Protein AF-A0A7U7SWN3-F1 (afdb_monomer_lite)

pLDDT: mean 90.95, std 7.28, range [51.03, 98.25]

Foldseek 3Di:
DVQWDWDQDPVVRDIDIDGDPPDDPLVVVLVVLCLDLLLLLLVVQLQDKAQALVRSCVVSVHDSVVSVVSQVVVQVVCVVLQWHFDGPRITHIDGAPLSSLLVVLVSCCSNPVPPDDPQPLADLVLLLVLQCLQQQLLDHSPAPFCNSSLSSSLSSLLSCVVVVNAGDPPDDDPDDFDDQDDPSNVRSLVSSLVSSCVSRVPDDPVRSSSSSSSSSRVSVVVDDDVSNPDHHPCCVRPPVND

Secondary structure (DSSP, 8-state):
-TTEEEEEEGGGTEEEEEE-TTS-HHHHHHHHHHTSHHHHHHHHHHH--BSSHHHHHHHTT--HHHHHHHHHHHHHHHGGGTEEEE-SSSBEEEE-HHHHHHHHHHHHHHHHTTT----TTS-HHHHHHHHHTS-TTT--TT--TTHHHHHHHHHHHHHHHHTT-PPPTTPPPSSPPP---SHHHHHHHHHHHHHHHHH-TT--HHHHHHHHHHHHHHHHHT---TT--S--THHHH-GGG-

Radius of gyration: 21.11 Å; chains: 1; bounding box: 43×48×66 Å

InterPro domains:
  IPR007737 Mga helix-turn-helix domain [PF05043] (21-108)
  IPR036388 Winged helix-like DNA-binding domain superfamily [G3DSA:1.10.10.10] (35-95)
  IPR050661 BglG family transcriptional antiterminators [PTHR30185] (7-225)

Structure (mmCIF, N/CA/C/O backbone):
data_AF-A0A7U7SWN3-F1
#
_entry.id   AF-A0A7U7SWN3-F1
#
loop_
_atom_site.group_PDB
_atom_site.id
_atom_site.type_symbol
_atom_site.label_atom_id
_atom_site.label_alt_id
_atom_site.label_comp_id
_atom_site.label_asym_id
_atom_site.label_entity_id
_atom_site.label_seq_id
_atom_site.pdbx_PDB_ins_code
_atom_site.Cartn_x
_atom_site.Cartn_y
_atom_site.Cartn_z
_atom_site.occupancy
_atom_site.B_iso_or_equiv
_atom_site.auth_seq_id
_atom_site.auth_comp_id
_atom_site.auth_asym_id
_atom_site.auth_atom_id
_atom_site.pdbx_PDB_model_num
ATOM 1 N N . TYR A 1 1 ? 0.700 15.052 -28.794 1.00 51.03 1 TYR A N 1
ATOM 2 C CA . TYR A 1 1 ? -0.113 15.588 -27.683 1.00 51.03 1 TYR A CA 1
ATOM 3 C C . TYR A 1 1 ? -0.182 17.103 -27.809 1.00 51.03 1 TYR A C 1
ATOM 5 O O . TYR A 1 1 ? 0.840 17.697 -28.102 1.00 51.03 1 TYR A O 1
ATOM 13 N N . LYS A 1 2 ? -1.349 17.744 -27.632 1.00 63.50 2 LYS A N 1
ATOM 14 C CA . LYS A 1 2 ? -1.457 19.222 -27.697 1.00 63.50 2 LYS A CA 1
ATOM 15 C C . LYS A 1 2 ? -0.788 19.939 -26.508 1.00 63.50 2 LYS A C 1
ATOM 17 O O . LYS A 1 2 ? -0.523 21.127 -26.601 1.00 63.50 2 LYS A O 1
ATOM 22 N N . ALA A 1 3 ? -0.527 19.211 -25.420 1.00 72.25 3 ALA A N 1
ATOM 23 C CA . ALA A 1 3 ? -0.049 19.747 -24.145 1.00 72.25 3 ALA A CA 1
ATOM 24 C C . ALA A 1 3 ? 1.486 19.799 -23.992 1.00 72.25 3 ALA A C 1
ATOM 26 O O . ALA A 1 3 ? 1.990 20.460 -23.089 1.00 72.25 3 ALA A O 1
ATOM 27 N N . PHE A 1 4 ? 2.248 19.116 -24.855 1.00 81.69 4 PHE A N 1
ATOM 28 C CA . PHE A 1 4 ? 3.709 19.199 -24.844 1.00 81.69 4 PHE A CA 1
ATOM 29 C C . PHE A 1 4 ? 4.312 18.965 -26.233 1.00 81.69 4 PHE A C 1
ATOM 31 O O . PHE A 1 4 ? 3.735 18.264 -27.067 1.00 81.69 4 PHE A O 1
ATOM 38 N N . SER A 1 5 ? 5.499 19.525 -26.468 1.00 84.94 5 SER A N 1
ATOM 39 C CA . SER A 1 5 ? 6.280 19.329 -27.694 1.00 84.94 5 SER A CA 1
ATOM 40 C C . SER A 1 5 ? 7.776 19.316 -27.399 1.00 84.94 5 SER A C 1
ATOM 42 O O . SER A 1 5 ? 8.245 20.128 -26.603 1.00 84.94 5 SER A O 1
ATOM 44 N N . ILE A 1 6 ? 8.526 18.459 -28.088 1.00 86.25 6 ILE A N 1
ATOM 45 C CA . ILE A 1 6 ? 9.992 18.463 -28.065 1.00 86.25 6 ILE A CA 1
ATOM 46 C C . ILE A 1 6 ? 10.473 19.143 -29.345 1.00 86.25 6 ILE A C 1
ATOM 48 O O . ILE A 1 6 ? 10.118 18.725 -30.445 1.00 86.25 6 ILE A O 1
ATOM 52 N N . VAL A 1 7 ? 11.265 20.201 -29.200 1.00 88.69 7 VAL A N 1
ATOM 53 C CA . VAL A 1 7 ? 11.855 20.951 -30.313 1.00 88.69 7 VAL A CA 1
ATOM 54 C C . VAL A 1 7 ? 13.356 20.697 -30.319 1.00 88.69 7 VAL A C 1
ATOM 56 O O . VAL A 1 7 ? 14.029 20.964 -29.326 1.00 88.69 7 VAL A O 1
ATOM 59 N N . HIS A 1 8 ? 13.878 20.182 -31.430 1.00 88.06 8 HIS A N 1
ATOM 60 C CA . HIS A 1 8 ? 15.314 20.019 -31.644 1.00 88.06 8 HIS A CA 1
ATOM 61 C C . HIS A 1 8 ? 15.884 21.255 -32.350 1.00 88.06 8 HIS A C 1
ATOM 63 O O . HIS A 1 8 ? 15.373 21.672 -33.391 1.00 88.06 8 HIS A O 1
ATOM 69 N N . SER A 1 9 ? 16.948 21.830 -31.795 1.00 85.38 9 SER A N 1
ATOM 70 C CA . SER A 1 9 ? 17.708 22.927 -32.388 1.00 85.38 9 SER A CA 1
ATOM 71 C C . SER A 1 9 ? 18.998 22.376 -32.989 1.00 85.38 9 SER A C 1
ATOM 73 O O . SER A 1 9 ? 20.006 22.227 -32.298 1.00 85.38 9 SER A O 1
ATOM 75 N N . ALA A 1 10 ? 18.965 22.082 -34.291 1.00 77.19 10 ALA A N 1
ATOM 76 C CA . ALA A 1 10 ? 20.113 21.551 -35.029 1.00 77.19 10 ALA A CA 1
ATOM 77 C C . ALA A 1 10 ? 21.405 22.399 -34.923 1.00 77.19 10 ALA A C 1
ATOM 79 O O . ALA A 1 10 ? 22.470 21.797 -34.811 1.00 77.19 10 ALA A O 1
ATOM 80 N N . PRO A 1 11 ? 21.360 23.750 -34.893 1.00 80.44 11 PRO A N 1
ATOM 81 C CA . PRO A 1 11 ? 22.571 24.570 -34.772 1.00 80.44 11 PRO A CA 1
ATOM 82 C C . PRO A 1 11 ? 23.316 24.391 -33.445 1.00 80.44 11 PRO A C 1
ATOM 84 O O . PRO A 1 11 ? 24.538 24.476 -33.411 1.00 80.44 11 PRO A O 1
ATOM 87 N N . ASN A 1 12 ? 22.582 24.130 -32.359 1.00 83.62 12 ASN A N 1
ATOM 88 C CA . ASN A 1 12 ? 23.136 24.066 -31.004 1.00 83.62 12 ASN A CA 1
ATOM 89 C C . ASN A 1 12 ? 23.141 22.637 -30.440 1.00 83.62 12 ASN A C 1
ATOM 91 O O . ASN A 1 12 ? 23.454 22.458 -29.265 1.00 83.62 12 ASN A O 1
ATOM 95 N N . LEU A 1 13 ? 22.739 21.644 -31.247 1.00 86.38 13 LEU A N 1
ATOM 96 C CA . LEU A 1 13 ? 22.538 20.247 -30.842 1.00 86.38 13 LEU A CA 1
ATOM 97 C C . LEU A 1 13 ? 21.724 20.122 -29.539 1.00 86.38 13 LEU A C 1
ATOM 99 O O . LEU A 1 13 ? 21.994 19.264 -28.699 1.00 86.38 13 LEU A O 1
ATOM 103 N N . SER A 1 14 ? 20.740 21.007 -29.350 1.00 90.00 14 SER A N 1
ATOM 104 C CA . SER A 1 14 ? 19.963 21.093 -28.114 1.00 90.00 14 SER A CA 1
ATOM 105 C C . SER A 1 14 ? 18.518 20.648 -28.314 1.00 90.00 14 SER A C 1
ATOM 107 O O . SER A 1 14 ? 17.940 20.782 -29.393 1.00 90.00 14 SER A O 1
ATOM 109 N N . TYR A 1 15 ? 17.920 20.127 -27.244 1.00 89.38 15 TYR A N 1
ATOM 110 C CA . TYR A 1 15 ? 16.507 19.768 -27.190 1.00 89.38 15 TYR A CA 1
ATOM 111 C C . TYR A 1 15 ? 15.791 20.678 -26.195 1.00 89.38 15 TYR A C 1
ATOM 113 O O . TYR A 1 15 ? 16.301 20.964 -25.114 1.00 89.38 15 TYR A O 1
ATOM 121 N N . THR A 1 16 ? 14.600 21.144 -26.554 1.00 88.50 16 THR A N 1
ATOM 122 C CA . THR A 1 16 ? 13.732 21.943 -25.683 1.00 88.50 16 THR A CA 1
ATOM 123 C C . THR A 1 16 ? 12.385 21.254 -25.545 1.00 88.50 16 THR A C 1
ATOM 125 O O . THR A 1 16 ? 11.677 21.073 -26.535 1.00 88.50 16 THR A O 1
ATOM 128 N N . LEU A 1 17 ? 12.014 20.899 -24.317 1.00 86.94 17 LEU A N 1
ATOM 129 C CA . LEU A 1 17 ? 10.667 20.446 -23.987 1.00 86.94 17 LEU A CA 1
ATOM 130 C C . LEU A 1 17 ? 9.805 21.670 -23.660 1.00 86.94 17 LEU A C 1
ATOM 132 O O . LEU A 1 17 ? 10.076 22.385 -22.700 1.00 86.94 17 LEU A O 1
ATOM 136 N N . LYS A 1 18 ? 8.768 21.912 -24.461 1.00 87.25 18 LYS A N 1
ATOM 137 C CA . LYS A 1 18 ? 7.735 22.913 -24.177 1.00 87.25 18 LYS A CA 1
ATOM 138 C C . LYS A 1 18 ? 6.521 22.203 -23.597 1.00 87.25 18 LYS A C 1
ATOM 140 O O . LYS A 1 18 ? 6.033 21.258 -24.214 1.00 87.25 18 LYS A O 1
ATOM 145 N N . ILE A 1 19 ? 6.045 22.670 -22.451 1.00 86.56 19 ILE A N 1
ATOM 146 C CA . ILE A 1 19 ? 4.856 22.167 -21.757 1.00 86.56 19 ILE A CA 1
ATOM 147 C C . ILE A 1 19 ? 3.882 23.337 -21.661 1.00 86.56 19 ILE A C 1
ATOM 149 O O . ILE A 1 19 ? 4.308 24.454 -21.379 1.00 86.56 19 ILE A O 1
ATOM 153 N N . SER A 1 20 ? 2.608 23.107 -21.965 1.00 86.31 20 SER A N 1
ATOM 154 C CA . SER A 1 20 ? 1.586 24.145 -21.847 1.00 86.31 20 SER A CA 1
ATOM 155 C C . SER A 1 20 ? 1.324 24.503 -20.383 1.00 86.31 20 SER A C 1
ATOM 157 O O . SER A 1 20 ? 1.379 23.636 -19.517 1.00 86.31 20 SER A O 1
ATOM 159 N N . ASP A 1 21 ? 0.959 25.756 -20.105 1.00 85.00 21 ASP A N 1
ATOM 160 C CA . ASP A 1 21 ? 0.730 26.240 -18.730 1.00 85.00 21 ASP A CA 1
ATOM 161 C C . ASP A 1 21 ? -0.391 25.485 -17.991 1.00 85.00 21 ASP A C 1
ATOM 163 O O . ASP A 1 21 ? -0.420 25.423 -16.766 1.00 85.00 21 ASP A O 1
ATOM 167 N N . ASN A 1 22 ? -1.313 24.871 -18.736 1.00 84.94 22 ASN A N 1
ATOM 168 C CA . ASN A 1 22 ? -2.386 24.031 -18.203 1.00 84.94 22 ASN A CA 1
ATOM 169 C C . ASN A 1 22 ? -1.996 22.548 -18.038 1.00 84.94 22 ASN A C 1
ATOM 171 O O . ASN A 1 22 ? -2.863 21.720 -17.761 1.00 84.94 22 ASN A O 1
ATOM 175 N N . CYS A 1 23 ? -0.725 22.192 -18.235 1.00 82.50 23 CYS A N 1
ATOM 176 C CA . CYS A 1 23 ? -0.215 20.834 -18.106 1.00 82.50 23 CYS A CA 1
ATOM 177 C C . CYS A 1 23 ? 0.878 20.776 -17.036 1.00 82.50 23 CYS A C 1
ATOM 179 O O . CYS A 1 23 ? 1.945 21.368 -17.171 1.00 82.50 23 CYS A O 1
ATOM 181 N N . SER A 1 24 ? 0.637 20.001 -15.978 1.00 85.81 24 SER A N 1
ATOM 182 C CA . SER A 1 24 ? 1.649 19.774 -14.946 1.00 85.81 24 SER A CA 1
ATOM 183 C C . SER A 1 24 ? 2.732 18.817 -15.446 1.00 85.81 24 SER A C 1
ATOM 185 O O . SER A 1 24 ? 2.424 17.734 -15.948 1.00 85.81 24 SER A O 1
ATOM 187 N N . ILE A 1 25 ? 4.006 19.169 -15.234 1.00 86.25 25 ILE A N 1
ATOM 188 C CA . ILE A 1 25 ? 5.155 18.269 -15.452 1.00 86.25 25 ILE A CA 1
ATOM 189 C C . ILE A 1 25 ? 4.999 16.950 -14.682 1.00 86.25 25 ILE A C 1
ATOM 191 O O . ILE A 1 25 ? 5.451 15.905 -15.150 1.00 86.25 25 ILE A O 1
ATOM 195 N N . GLN A 1 26 ? 4.295 16.971 -13.544 1.00 86.88 26 GLN A N 1
ATOM 196 C CA . GLN A 1 26 ? 4.048 15.780 -12.738 1.00 86.88 26 GLN A CA 1
ATOM 197 C C . GLN A 1 26 ? 3.299 14.700 -13.529 1.00 86.88 26 GLN A C 1
ATOM 199 O O . GLN A 1 26 ? 3.568 13.523 -13.336 1.00 86.88 26 GLN A O 1
ATOM 204 N N . LEU A 1 27 ? 2.426 15.069 -14.474 1.00 86.12 27 LEU A N 1
ATOM 205 C CA . LEU A 1 27 ? 1.724 14.094 -15.318 1.00 86.12 27 LEU A CA 1
ATOM 206 C C . LEU A 1 27 ? 2.693 13.308 -16.211 1.00 86.12 27 LEU A C 1
ATOM 208 O O . LEU A 1 27 ? 2.509 12.110 -16.416 1.00 86.12 27 LEU A O 1
ATOM 212 N N . ILE A 1 28 ? 3.746 13.966 -16.706 1.00 86.50 28 ILE A N 1
ATOM 213 C CA . ILE A 1 28 ? 4.787 13.332 -17.524 1.00 86.50 28 ILE A CA 1
ATOM 214 C C . ILE A 1 28 ? 5.644 12.410 -16.652 1.00 86.50 28 ILE A C 1
ATOM 216 O O . ILE A 1 28 ? 5.911 11.277 -17.046 1.00 86.50 28 ILE A O 1
ATOM 220 N N . ILE A 1 29 ? 6.030 12.864 -15.456 1.00 89.69 29 ILE A N 1
ATOM 221 C CA . ILE A 1 29 ? 6.801 12.060 -14.495 1.00 89.69 29 ILE A CA 1
ATOM 222 C C . ILE A 1 29 ? 6.009 10.816 -14.075 1.00 89.69 29 ILE A C 1
ATOM 224 O O . ILE A 1 29 ? 6.534 9.709 -14.127 1.00 89.69 29 ILE A O 1
ATOM 228 N N . ASN A 1 30 ? 4.731 10.975 -13.731 1.00 91.62 30 ASN A N 1
ATOM 229 C CA . ASN A 1 30 ? 3.842 9.878 -13.354 1.00 91.62 30 ASN A CA 1
ATOM 230 C C . ASN A 1 30 ? 3.693 8.861 -14.490 1.00 91.62 30 ASN A C 1
ATOM 232 O O . ASN A 1 30 ? 3.781 7.657 -14.260 1.00 91.62 30 ASN A O 1
ATOM 236 N N . ALA A 1 31 ? 3.511 9.334 -15.727 1.00 89.56 31 ALA A N 1
ATOM 237 C CA . ALA A 1 31 ? 3.475 8.462 -16.895 1.00 89.56 31 ALA A CA 1
ATOM 238 C C . ALA A 1 31 ? 4.794 7.696 -17.066 1.00 89.56 31 ALA A C 1
ATOM 240 O O . ALA A 1 31 ? 4.763 6.481 -17.209 1.00 89.56 31 ALA A O 1
ATOM 241 N N . TYR A 1 32 ? 5.939 8.375 -16.965 1.00 91.69 32 TYR A N 1
ATOM 242 C CA . TYR A 1 32 ? 7.252 7.734 -17.047 1.00 91.69 32 TYR A CA 1
ATOM 243 C C . TYR A 1 32 ? 7.453 6.657 -15.971 1.00 91.69 32 TYR A C 1
ATOM 245 O O . TYR A 1 32 ? 7.945 5.573 -16.273 1.00 91.69 32 TYR A O 1
ATOM 253 N N . ILE A 1 33 ? 7.036 6.924 -14.729 1.00 94.25 33 ILE A N 1
ATOM 254 C CA . ILE A 1 33 ? 7.112 5.947 -13.633 1.00 94.25 33 ILE A CA 1
ATOM 255 C C . ILE A 1 33 ? 6.299 4.699 -13.975 1.00 94.25 33 ILE A C 1
ATOM 257 O O . ILE A 1 33 ? 6.810 3.591 -13.825 1.00 94.25 33 ILE A O 1
ATOM 261 N N . ARG A 1 34 ? 5.069 4.861 -14.472 1.00 94.62 34 ARG A N 1
ATOM 262 C CA . ARG A 1 34 ? 4.180 3.734 -14.797 1.00 94.62 34 ARG A CA 1
ATOM 263 C C . ARG A 1 34 ? 4.652 2.890 -15.978 1.00 94.62 34 ARG A C 1
ATOM 265 O O . ARG A 1 34 ? 4.384 1.696 -16.013 1.00 94.62 34 ARG A O 1
ATOM 272 N N . GLU A 1 35 ? 5.374 3.494 -16.915 1.00 93.38 35 GLU A N 1
ATOM 273 C CA . GLU A 1 35 ? 6.011 2.774 -18.024 1.00 93.38 35 GLU A CA 1
ATOM 274 C C . GLU A 1 35 ? 7.313 2.067 -17.602 1.00 93.38 35 GLU A C 1
ATOM 276 O O . GLU A 1 35 ? 7.891 1.312 -18.382 1.00 93.38 35 GLU A O 1
ATOM 281 N N . SER A 1 36 ? 7.816 2.302 -16.383 1.00 95.12 36 SER A N 1
ATOM 282 C CA . SER A 1 36 ? 9.055 1.669 -15.932 1.00 95.12 36 SER A CA 1
ATOM 283 C C . SER A 1 36 ? 8.844 0.183 -15.595 1.00 95.12 36 SER A C 1
ATOM 285 O O . SER A 1 36 ? 7.893 -0.154 -14.881 1.00 95.12 36 SER A O 1
ATOM 287 N N . PRO A 1 37 ? 9.767 -0.715 -15.998 1.00 95.50 37 PRO A N 1
ATOM 288 C CA . PRO A 1 37 ? 9.687 -2.133 -15.648 1.00 95.50 37 PRO A CA 1
ATOM 289 C C . PRO A 1 37 ? 9.597 -2.389 -14.141 1.00 95.50 37 PRO A C 1
ATOM 291 O O . PRO A 1 37 ? 8.837 -3.246 -13.705 1.00 95.50 37 PRO A O 1
ATOM 294 N N . LYS A 1 38 ? 10.333 -1.619 -13.327 1.00 97.00 38 LYS A N 1
ATOM 295 C CA . LYS A 1 38 ? 10.293 -1.732 -11.861 1.00 97.00 38 LYS A CA 1
ATOM 296 C C . LYS A 1 38 ? 8.894 -1.495 -11.306 1.00 97.00 38 LYS A C 1
ATOM 298 O O . LYS A 1 38 ? 8.428 -2.272 -10.476 1.00 97.00 38 LYS A O 1
ATOM 303 N N . PHE A 1 39 ? 8.224 -0.439 -11.767 1.00 97.31 39 PHE A N 1
ATOM 304 C CA . PHE A 1 39 ? 6.863 -0.146 -11.337 1.00 97.31 39 PHE A CA 1
ATOM 305 C C . PHE A 1 39 ? 5.895 -1.236 -11.792 1.00 97.31 39 PHE A C 1
ATOM 307 O O . PHE A 1 39 ? 5.137 -1.735 -10.969 1.00 97.31 39 PHE A O 1
ATOM 314 N N . GLN A 1 40 ? 5.963 -1.646 -13.062 1.00 97.38 40 GLN A N 1
ATOM 315 C CA . GLN A 1 40 ? 5.094 -2.693 -13.606 1.00 97.38 40 GLN A CA 1
ATOM 316 C C . GLN A 1 40 ? 5.256 -4.015 -12.851 1.00 97.38 40 GLN A C 1
ATOM 318 O O . GLN A 1 40 ? 4.262 -4.658 -12.531 1.00 97.38 40 GLN A O 1
ATOM 323 N N . ILE A 1 41 ? 6.487 -4.391 -12.486 1.00 98.25 41 ILE A N 1
ATOM 324 C CA . ILE A 1 41 ? 6.762 -5.554 -11.631 1.00 98.25 41 ILE A CA 1
ATOM 325 C C . ILE A 1 41 ? 6.071 -5.408 -10.273 1.00 98.25 41 ILE A C 1
ATOM 327 O O . ILE A 1 41 ? 5.363 -6.320 -9.856 1.00 98.25 41 ILE A O 1
ATOM 331 N N . LEU A 1 42 ? 6.263 -4.283 -9.579 1.00 98.19 42 LEU A N 1
ATOM 332 C CA . LEU A 1 42 ? 5.673 -4.064 -8.256 1.00 98.19 42 LEU A CA 1
ATOM 333 C C . LEU A 1 42 ? 4.142 -4.061 -8.315 1.00 98.19 42 LEU A C 1
ATOM 335 O O . LEU A 1 42 ? 3.489 -4.761 -7.550 1.00 98.19 42 LEU A O 1
ATOM 339 N N . GLU A 1 43 ? 3.558 -3.317 -9.247 1.00 97.25 43 GLU A N 1
ATOM 340 C CA . GLU A 1 43 ? 2.110 -3.275 -9.443 1.00 97.25 43 GLU A CA 1
ATOM 341 C C . GLU A 1 43 ? 1.527 -4.664 -9.723 1.00 97.25 43 GLU A C 1
ATOM 343 O O . GLU A 1 43 ? 0.538 -5.063 -9.109 1.00 97.25 43 GLU A O 1
ATOM 348 N N . THR A 1 44 ? 2.180 -5.427 -10.595 1.00 97.38 44 THR A N 1
ATOM 349 C CA . THR A 1 44 ? 1.761 -6.785 -10.949 1.00 97.38 44 THR A CA 1
ATOM 350 C C . THR A 1 44 ? 1.841 -7.724 -9.738 1.00 97.38 44 THR A C 1
ATOM 352 O O . THR A 1 44 ? 0.903 -8.475 -9.461 1.00 97.38 44 THR A O 1
ATOM 355 N N . LEU A 1 45 ? 2.923 -7.637 -8.957 1.00 97.88 45 LEU A N 1
ATOM 356 C CA . LEU A 1 45 ? 3.138 -8.459 -7.760 1.00 97.88 45 LEU A CA 1
ATOM 357 C C . LEU A 1 45 ? 2.257 -8.077 -6.565 1.00 97.88 45 LEU A C 1
ATOM 359 O O . LEU A 1 45 ? 2.101 -8.882 -5.647 1.00 97.88 45 LEU A O 1
ATOM 363 N N . LEU A 1 46 ? 1.663 -6.880 -6.554 1.00 97.25 46 LEU A N 1
ATOM 364 C CA . LEU A 1 46 ? 0.656 -6.518 -5.554 1.00 97.25 46 LEU A CA 1
ATOM 365 C C . LEU A 1 46 ? -0.593 -7.395 -5.678 1.00 97.25 46 LEU A C 1
ATOM 367 O O . LEU A 1 46 ? -1.202 -7.725 -4.658 1.00 97.25 46 LEU A O 1
ATOM 371 N N . LEU A 1 47 ? -0.982 -7.723 -6.914 1.00 94.69 47 LEU A N 1
ATOM 372 C CA . LEU A 1 47 ? -2.252 -8.369 -7.246 1.00 94.69 47 LEU A CA 1
ATOM 373 C C . LEU A 1 47 ? -2.142 -9.890 -7.370 1.00 94.69 47 LEU A C 1
ATOM 375 O O . LEU A 1 47 ? -3.133 -10.584 -7.140 1.00 94.69 47 LEU A O 1
ATOM 379 N N . ALA A 1 48 ? -0.967 -10.414 -7.718 1.00 94.56 48 ALA A N 1
ATOM 380 C CA . ALA A 1 48 ? -0.776 -11.840 -7.945 1.00 94.56 48 ALA A CA 1
ATOM 381 C C . ALA A 1 48 ? 0.650 -12.310 -7.634 1.00 94.56 48 ALA A C 1
ATOM 383 O O . ALA A 1 48 ? 1.620 -11.563 -7.759 1.00 94.56 48 ALA A O 1
ATOM 384 N N . SER A 1 49 ? 0.771 -13.592 -7.287 1.00 96.38 49 SER A N 1
ATOM 385 C CA . SER A 1 49 ? 2.030 -14.327 -7.354 1.00 96.38 49 SER A CA 1
ATOM 386 C C . SER A 1 49 ? 2.148 -15.058 -8.692 1.00 96.38 49 SER A C 1
ATOM 388 O O . SER A 1 49 ? 1.155 -15.343 -9.365 1.00 96.38 49 SER A O 1
ATOM 390 N N . PHE A 1 50 ? 3.378 -15.378 -9.086 1.00 98.00 50 PHE A N 1
ATOM 391 C CA . PHE A 1 50 ? 3.671 -16.015 -10.369 1.00 98.00 50 PHE A CA 1
ATOM 392 C C . PHE A 1 50 ? 4.449 -17.310 -10.163 1.00 98.00 50 PHE A C 1
ATOM 394 O O . PHE A 1 50 ? 5.368 -17.332 -9.353 1.00 98.00 50 PHE A O 1
ATOM 401 N N . PRO A 1 51 ? 4.195 -18.381 -10.931 1.00 97.38 51 PRO A N 1
ATOM 402 C CA . PRO A 1 51 ? 4.895 -19.651 -10.731 1.00 97.38 51 PRO A CA 1
ATOM 403 C C . PRO A 1 51 ? 6.421 -19.560 -10.872 1.00 97.38 51 PRO A C 1
ATOM 405 O O . PRO A 1 51 ? 7.148 -20.338 -10.267 1.00 97.38 51 PRO A O 1
ATOM 408 N N . ASN A 1 52 ? 6.924 -18.647 -11.708 1.00 96.81 52 ASN A N 1
ATOM 409 C CA . ASN A 1 52 ? 8.354 -18.421 -11.910 1.00 96.81 52 ASN A CA 1
ATOM 410 C C . ASN A 1 52 ? 8.616 -17.079 -12.620 1.00 96.81 52 ASN A C 1
ATOM 412 O O . ASN A 1 52 ? 7.706 -16.444 -13.157 1.00 96.81 52 ASN A O 1
ATOM 416 N N . LEU A 1 53 ? 9.892 -16.681 -12.667 1.00 96.56 53 LEU A N 1
ATOM 417 C CA . LEU A 1 53 ? 10.339 -15.426 -13.284 1.00 96.56 53 LEU A CA 1
ATOM 418 C C . LEU A 1 53 ? 10.027 -15.320 -14.780 1.00 96.56 53 LEU A C 1
ATOM 420 O O . LEU A 1 53 ? 9.877 -14.209 -15.274 1.00 96.56 53 LEU A O 1
ATOM 424 N N . GLN A 1 54 ? 9.943 -16.437 -15.509 1.00 96.81 54 GLN A N 1
ATOM 425 C CA . GLN A 1 54 ? 9.643 -16.393 -16.941 1.00 96.81 54 GLN A CA 1
ATOM 426 C C . GLN A 1 54 ? 8.193 -15.970 -17.190 1.00 96.81 54 GLN A C 1
ATOM 428 O O . GLN A 1 54 ? 7.941 -15.199 -18.111 1.00 96.81 54 GLN A O 1
ATOM 433 N N . VAL A 1 55 ? 7.253 -16.441 -16.364 1.00 97.62 55 VAL A N 1
ATOM 434 C CA . VAL A 1 55 ? 5.844 -16.032 -16.470 1.00 97.62 55 VAL A CA 1
ATOM 435 C C . VAL A 1 55 ? 5.706 -14.545 -16.152 1.00 97.62 55 VAL A C 1
ATOM 437 O O . VAL A 1 55 ? 5.112 -13.820 -16.942 1.00 97.62 55 VAL A O 1
ATOM 440 N N . LEU A 1 56 ? 6.331 -14.073 -15.067 1.00 97.75 56 LEU A N 1
ATOM 441 C CA . LEU A 1 56 ? 6.311 -12.649 -14.728 1.00 97.75 56 LEU A CA 1
ATOM 442 C C . LEU A 1 56 ? 6.968 -11.789 -15.822 1.00 97.75 56 LEU A C 1
ATOM 444 O O . LEU A 1 56 ? 6.432 -10.745 -16.166 1.00 97.75 56 LEU A O 1
ATOM 448 N N . ALA A 1 57 ? 8.090 -12.228 -16.408 1.00 97.19 57 ALA A N 1
ATOM 449 C CA . ALA A 1 57 ? 8.759 -11.507 -17.496 1.00 97.19 57 ALA A CA 1
ATOM 450 C C . ALA A 1 57 ? 7.850 -11.307 -18.713 1.00 97.19 57 ALA A C 1
ATOM 452 O O . ALA A 1 57 ? 7.847 -10.232 -19.308 1.00 97.19 57 ALA A O 1
ATOM 453 N N . ASN A 1 58 ? 7.069 -12.333 -19.058 1.00 96.62 58 ASN A N 1
ATOM 454 C CA . ASN A 1 58 ? 6.110 -12.253 -20.151 1.00 96.62 58 ASN A CA 1
ATOM 455 C C . ASN A 1 58 ? 4.967 -11.278 -19.827 1.00 96.62 58 ASN A C 1
ATOM 457 O O . ASN A 1 58 ? 4.591 -10.505 -20.707 1.00 96.62 58 ASN A O 1
ATOM 461 N N . GLU A 1 59 ? 4.465 -11.302 -18.586 1.00 96.75 59 GLU A N 1
ATOM 462 C CA . GLU A 1 59 ? 3.385 -10.425 -18.106 1.00 96.75 59 GLU A CA 1
ATOM 463 C C . GLU A 1 59 ? 3.778 -8.945 -18.182 1.00 96.75 59 GLU A C 1
ATOM 465 O O . GLU A 1 59 ? 3.032 -8.134 -18.716 1.00 96.75 59 GLU A O 1
ATOM 470 N N . VAL A 1 60 ? 4.988 -8.598 -17.732 1.00 95.69 60 VAL A N 1
ATOM 471 C CA . VAL A 1 60 ? 5.495 -7.210 -17.772 1.00 95.69 60 VAL A CA 1
ATOM 472 C C . VAL A 1 60 ? 6.270 -6.884 -19.057 1.00 95.69 60 VAL A C 1
ATOM 474 O O . VAL A 1 60 ? 6.948 -5.865 -19.138 1.00 95.69 60 VAL A O 1
ATOM 477 N N . HIS A 1 61 ? 6.202 -7.756 -20.068 1.00 95.12 61 HIS A N 1
ATOM 478 C CA . HIS A 1 61 ? 6.812 -7.576 -21.393 1.00 95.12 61 HIS A CA 1
ATOM 479 C C . HIS A 1 61 ? 8.322 -7.260 -21.399 1.00 95.12 61 HIS A C 1
ATOM 481 O O . HIS A 1 61 ? 8.809 -6.477 -22.219 1.00 95.12 61 HIS A O 1
ATOM 487 N N . VAL A 1 62 ? 9.098 -7.916 -20.533 1.00 94.69 62 VAL A N 1
ATOM 488 C CA . VAL A 1 62 ? 10.565 -7.790 -20.486 1.00 94.69 62 VAL A CA 1
ATOM 489 C C . VAL A 1 62 ? 11.274 -9.109 -20.783 1.00 94.69 62 VAL A C 1
ATOM 491 O O . VAL A 1 62 ? 10.716 -10.199 -20.687 1.00 94.69 62 VAL A O 1
ATOM 494 N N . SER A 1 63 ? 12.560 -9.026 -21.125 1.00 96.62 63 SER A N 1
ATOM 495 C CA . SER A 1 63 ? 13.396 -10.221 -21.271 1.00 96.62 63 SER A CA 1
ATOM 496 C C . SER A 1 63 ? 13.677 -10.891 -19.920 1.00 96.62 63 SER A C 1
ATOM 498 O O . SER A 1 63 ? 13.722 -10.240 -18.876 1.00 96.62 63 SER A O 1
ATOM 500 N N . TYR A 1 64 ? 13.961 -12.195 -19.939 1.00 95.94 64 TYR A N 1
ATOM 501 C CA . TYR A 1 64 ? 14.307 -12.948 -18.729 1.00 95.94 64 TYR A CA 1
ATOM 502 C C . TYR A 1 64 ? 15.570 -12.419 -18.016 1.00 95.94 64 TYR A C 1
ATOM 504 O O . TYR A 1 64 ? 15.654 -12.408 -16.788 1.00 95.94 64 TYR A O 1
ATOM 512 N N . SER A 1 65 ? 16.570 -11.959 -18.773 1.00 96.06 65 SER A N 1
ATOM 513 C CA . SER A 1 65 ? 17.754 -11.306 -18.200 1.00 96.06 65 SER A CA 1
ATOM 514 C C . SER A 1 65 ? 17.416 -9.933 -17.618 1.00 96.06 65 SER A C 1
ATOM 516 O O . SER A 1 65 ? 17.911 -9.597 -16.541 1.00 96.06 65 SER A O 1
ATOM 518 N N . GLY A 1 66 ? 16.541 -9.178 -18.290 1.00 96.25 66 GLY A N 1
ATOM 519 C CA . GLY A 1 66 ? 16.004 -7.909 -17.808 1.00 96.25 66 GLY A CA 1
ATOM 520 C C . GLY A 1 66 ? 15.312 -8.070 -16.461 1.00 96.25 66 GLY A C 1
ATOM 521 O O . GLY A 1 66 ? 15.729 -7.442 -15.494 1.00 96.25 66 GLY A O 1
ATOM 522 N N . ILE A 1 67 ? 14.346 -8.989 -16.347 1.00 96.69 67 ILE A N 1
ATOM 523 C CA . ILE A 1 67 ? 13.615 -9.158 -15.085 1.00 96.69 67 ILE A CA 1
ATOM 524 C C . ILE A 1 67 ? 14.526 -9.561 -13.925 1.00 96.69 67 ILE A C 1
ATOM 526 O O . ILE A 1 67 ? 14.361 -9.065 -12.818 1.00 96.69 67 ILE A O 1
ATOM 530 N N . LYS A 1 68 ? 15.534 -10.412 -14.159 1.00 96.75 68 LYS A N 1
ATOM 531 C CA . LYS A 1 68 ? 16.496 -10.788 -13.111 1.00 96.75 68 LYS A CA 1
ATOM 532 C C . LYS A 1 68 ? 17.249 -9.581 -12.567 1.00 96.75 68 LYS A C 1
ATOM 534 O O . LYS A 1 68 ? 17.476 -9.502 -11.361 1.00 96.75 68 LYS A O 1
ATOM 539 N N . LYS A 1 69 ? 17.647 -8.669 -13.455 1.00 97.25 69 LYS A N 1
ATOM 540 C CA . LYS A 1 69 ? 18.309 -7.422 -13.079 1.00 97.25 69 LYS A CA 1
ATOM 541 C C . LYS A 1 69 ? 17.358 -6.533 -12.273 1.00 97.25 69 LYS A C 1
ATOM 543 O O . LYS A 1 69 ? 17.720 -6.142 -11.169 1.00 97.25 69 LYS A O 1
ATOM 548 N N . GLU A 1 70 ? 16.146 -6.297 -12.773 1.00 97.69 70 GLU A N 1
ATOM 549 C CA . GLU A 1 70 ? 15.161 -5.442 -12.094 1.00 97.69 70 GLU A CA 1
ATOM 550 C C . GLU A 1 70 ? 14.787 -5.977 -10.706 1.00 97.69 70 GLU A C 1
ATOM 552 O O . GLU A 1 70 ? 14.779 -5.224 -9.739 1.00 97.69 70 GLU A O 1
ATOM 557 N N . ILE A 1 71 ? 14.560 -7.288 -10.567 1.00 97.69 71 ILE A N 1
ATOM 558 C CA . ILE A 1 71 ? 14.253 -7.930 -9.278 1.00 97.69 71 ILE A CA 1
ATOM 559 C C . ILE A 1 71 ? 15.408 -7.791 -8.286 1.00 97.69 71 ILE A C 1
ATOM 561 O O . ILE A 1 71 ? 15.174 -7.590 -7.094 1.00 97.69 71 ILE A O 1
ATOM 565 N N . LYS A 1 72 ? 16.657 -7.900 -8.751 1.00 97.62 72 LYS A N 1
ATOM 566 C CA . LYS A 1 72 ? 17.826 -7.706 -7.890 1.00 97.62 72 LYS A CA 1
ATOM 567 C C . LYS A 1 72 ? 17.869 -6.275 -7.351 1.00 97.62 72 LYS A C 1
ATOM 569 O O . LYS A 1 72 ? 18.006 -6.101 -6.145 1.00 97.62 72 LYS A O 1
ATOM 574 N N . GLU A 1 73 ? 17.725 -5.282 -8.223 1.00 97.75 73 GLU A N 1
ATOM 575 C CA . GLU A 1 73 ? 17.741 -3.868 -7.830 1.00 97.75 73 GLU A CA 1
ATOM 576 C C . GLU A 1 73 ? 16.558 -3.521 -6.914 1.00 97.75 73 GLU A C 1
ATOM 578 O O . GLU A 1 73 ? 16.746 -2.911 -5.866 1.00 97.75 73 GLU A O 1
ATOM 583 N N . LEU A 1 74 ? 15.353 -4.003 -7.236 1.00 97.75 74 LEU A N 1
ATOM 584 C CA . LEU A 1 74 ? 14.174 -3.847 -6.381 1.00 97.75 74 LEU A CA 1
ATOM 585 C C . LEU A 1 74 ? 14.399 -4.439 -4.989 1.00 97.75 74 LEU A C 1
ATOM 587 O O . LEU A 1 74 ? 14.062 -3.811 -3.993 1.00 97.75 74 LEU A O 1
ATOM 591 N N . ASN A 1 75 ? 15.003 -5.624 -4.888 1.00 98.06 75 ASN A N 1
ATOM 592 C CA . ASN A 1 75 ? 15.323 -6.226 -3.594 1.00 98.06 75 ASN A CA 1
ATOM 593 C C . ASN A 1 75 ? 16.339 -5.410 -2.783 1.00 98.06 75 ASN A C 1
ATOM 595 O O . ASN A 1 75 ? 16.280 -5.409 -1.552 1.00 98.06 75 ASN A O 1
ATOM 599 N N . GLU A 1 76 ? 17.260 -4.704 -3.440 1.00 96.81 76 GLU A N 1
ATOM 600 C CA . GLU A 1 76 ? 18.187 -3.804 -2.756 1.00 96.81 76 GLU A CA 1
ATOM 601 C C . GLU A 1 76 ? 17.454 -2.597 -2.152 1.00 96.81 76 GLU A C 1
ATOM 603 O O . GLU A 1 76 ? 17.733 -2.259 -0.999 1.00 96.81 76 GLU A O 1
ATOM 608 N N . GLU A 1 77 ? 16.492 -2.027 -2.886 1.00 94.88 77 GLU A N 1
ATOM 609 C CA . GLU A 1 77 ? 15.661 -0.878 -2.487 1.00 94.88 77 GLU A CA 1
ATOM 610 C C . GLU A 1 77 ? 14.607 -1.241 -1.414 1.00 94.88 77 GLU A C 1
ATOM 612 O O . GLU A 1 77 ? 14.383 -0.501 -0.452 1.00 94.88 77 GLU A O 1
ATOM 617 N N . LEU A 1 78 ? 13.963 -2.405 -1.541 1.00 96.56 78 LEU A N 1
ATOM 618 C CA . LEU A 1 78 ? 12.887 -2.869 -0.652 1.00 96.56 78 LEU A CA 1
ATOM 619 C C . LEU A 1 78 ? 13.383 -3.280 0.741 1.00 96.56 78 LEU A C 1
ATOM 621 O O . LEU A 1 78 ? 12.639 -3.191 1.724 1.00 96.56 78 LEU A O 1
ATOM 625 N N . ARG A 1 79 ? 14.650 -3.686 0.845 1.00 94.19 79 ARG A N 1
ATOM 626 C CA . ARG A 1 79 ? 15.266 -4.199 2.076 1.00 94.19 79 ARG A CA 1
ATOM 627 C C . ARG A 1 79 ? 15.172 -3.233 3.254 1.00 94.19 79 ARG A C 1
ATOM 629 O O . ARG A 1 79 ? 14.927 -3.679 4.369 1.00 94.19 79 ARG A O 1
ATOM 636 N N . GLU A 1 80 ? 15.298 -1.925 3.024 1.00 90.38 80 GLU A N 1
ATOM 637 C CA . GLU A 1 80 ? 15.156 -0.911 4.085 1.00 90.38 80 GLU A CA 1
ATOM 638 C C . GLU A 1 80 ? 13.767 -0.914 4.744 1.00 90.38 80 GLU A C 1
ATOM 640 O O . GLU A 1 80 ? 13.604 -0.453 5.871 1.00 90.38 80 GLU A O 1
ATOM 645 N N . ARG A 1 81 ? 12.755 -1.436 4.043 1.00 90.44 81 ARG A N 1
ATOM 646 C CA . ARG A 1 81 ? 11.360 -1.522 4.501 1.00 90.44 81 ARG A CA 1
ATOM 647 C C . ARG A 1 81 ? 10.987 -2.924 4.982 1.00 90.44 81 ARG A C 1
ATOM 649 O O . ARG A 1 81 ? 9.819 -3.165 5.277 1.00 90.44 81 ARG A O 1
ATOM 656 N N . ASN A 1 82 ? 11.963 -3.831 5.092 1.00 92.56 82 ASN A N 1
ATOM 657 C CA . ASN A 1 82 ? 11.756 -5.254 5.381 1.00 92.56 82 ASN A CA 1
ATOM 658 C C . ASN A 1 82 ? 10.791 -5.925 4.390 1.00 92.56 82 ASN A C 1
ATOM 660 O O . ASN A 1 82 ? 9.981 -6.772 4.769 1.00 92.56 82 ASN A O 1
ATOM 664 N N . LEU A 1 83 ? 10.869 -5.510 3.125 1.00 97.19 83 LEU A N 1
ATOM 665 C CA . LEU A 1 83 ? 10.158 -6.114 2.008 1.00 97.19 83 LEU A CA 1
ATOM 666 C C . LEU A 1 83 ? 11.174 -6.760 1.063 1.00 97.19 83 LEU A C 1
ATOM 668 O O . LEU A 1 83 ? 12.334 -6.346 0.998 1.00 97.19 83 LEU A O 1
ATOM 672 N N . SER A 1 84 ? 10.738 -7.764 0.315 1.00 97.69 84 SER A N 1
ATOM 673 C CA . SER A 1 84 ? 11.535 -8.388 -0.740 1.00 97.69 84 SER A CA 1
ATOM 674 C C . SER A 1 84 ? 10.641 -9.114 -1.737 1.00 97.69 84 SER A C 1
ATOM 676 O O . SER A 1 84 ? 9.523 -9.505 -1.420 1.00 97.69 84 SER A O 1
ATOM 678 N N . ILE A 1 85 ? 11.135 -9.323 -2.948 1.00 98.25 85 ILE A N 1
ATOM 679 C CA . ILE A 1 85 ? 10.525 -10.188 -3.947 1.00 98.25 85 ILE A CA 1
ATOM 680 C C . ILE A 1 85 ? 11.203 -11.554 -3.860 1.00 98.25 85 ILE A C 1
ATOM 682 O O . ILE A 1 85 ? 12.382 -11.705 -4.205 1.00 98.25 85 ILE A O 1
ATOM 686 N N . SER A 1 86 ? 10.447 -12.542 -3.384 1.00 97.12 86 SER A N 1
ATOM 687 C CA . SER A 1 86 ? 10.855 -13.944 -3.375 1.00 97.12 86 SER A CA 1
ATOM 688 C C . SER A 1 86 ? 10.851 -14.484 -4.801 1.00 97.12 86 SER A C 1
ATOM 690 O O . SER A 1 86 ? 10.036 -14.080 -5.622 1.00 97.12 86 SER A O 1
ATOM 692 N N . THR A 1 87 ? 11.776 -15.391 -5.107 1.00 95.56 87 THR A N 1
ATOM 693 C CA . THR A 1 87 ? 11.843 -16.108 -6.396 1.00 95.56 87 THR A CA 1
ATOM 694 C C . THR A 1 87 ? 12.006 -17.618 -6.196 1.00 95.56 87 THR A C 1
ATOM 696 O O . THR A 1 87 ? 12.478 -18.313 -7.092 1.00 95.56 87 THR A O 1
ATOM 699 N N . GLY A 1 88 ? 11.659 -18.111 -5.000 1.00 91.12 88 GLY A N 1
ATOM 700 C CA . GLY A 1 88 ? 11.818 -19.507 -4.591 1.00 91.12 88 GLY A CA 1
ATOM 701 C C . GLY A 1 88 ? 10.762 -20.426 -5.209 1.00 91.12 88 GLY A C 1
ATOM 702 O O . GLY A 1 88 ? 10.915 -20.881 -6.338 1.00 91.12 88 GLY A O 1
ATOM 703 N N . SER A 1 89 ? 9.703 -20.731 -4.453 1.00 90.62 89 SER A N 1
ATOM 704 C CA . SER A 1 89 ? 8.577 -21.564 -4.915 1.00 90.62 89 SER A CA 1
ATOM 705 C C . SER A 1 89 ? 7.695 -20.857 -5.945 1.00 90.62 89 SER A C 1
ATOM 707 O O . SER A 1 89 ? 7.187 -21.488 -6.866 1.00 90.62 89 SER A O 1
ATOM 709 N N . GLN A 1 90 ? 7.521 -19.552 -5.770 1.00 96.31 90 GLN A N 1
ATOM 710 C CA . GLN A 1 90 ? 6.812 -18.644 -6.658 1.00 96.31 90 GLN A CA 1
ATOM 711 C C . GLN A 1 90 ? 7.477 -17.266 -6.575 1.00 96.31 90 GLN A C 1
ATOM 713 O O . GLN A 1 90 ? 8.258 -16.988 -5.659 1.00 96.31 90 GLN A O 1
ATOM 718 N N . VAL A 1 91 ? 7.188 -16.416 -7.553 1.00 98.12 91 VAL A N 1
ATOM 719 C CA . VAL A 1 91 ? 7.581 -15.013 -7.561 1.00 98.12 91 VAL A CA 1
ATOM 720 C C . VAL A 1 91 ? 6.472 -14.196 -6.930 1.00 98.12 91 VAL A C 1
ATOM 722 O O . VAL A 1 91 ? 5.372 -14.117 -7.473 1.00 98.12 91 VAL A O 1
ATOM 725 N N . GLU A 1 92 ? 6.756 -13.612 -5.777 1.00 97.44 92 GLU A N 1
ATOM 726 C CA . GLU A 1 92 ? 5.790 -12.837 -5.005 1.00 97.44 92 GLU A CA 1
ATOM 727 C C . GLU A 1 92 ? 6.504 -11.787 -4.161 1.00 97.44 92 GLU A C 1
ATOM 729 O O . GLU A 1 92 ? 7.669 -11.962 -3.788 1.00 97.44 92 GLU A O 1
ATOM 734 N N . ILE A 1 93 ? 5.803 -10.701 -3.840 1.00 97.25 93 ILE A N 1
ATOM 735 C CA . ILE A 1 93 ? 6.286 -9.783 -2.816 1.00 97.25 93 ILE A CA 1
ATOM 736 C C . ILE A 1 93 ? 6.034 -10.383 -1.429 1.00 97.25 93 ILE A C 1
ATOM 738 O O . ILE A 1 93 ? 4.958 -10.889 -1.129 1.00 97.25 93 ILE A O 1
ATOM 742 N N . THR A 1 94 ? 7.050 -10.322 -0.583 1.00 95.38 94 THR A N 1
ATOM 743 C CA . THR A 1 94 ? 7.067 -10.876 0.768 1.00 95.38 94 THR A CA 1
ATOM 744 C C . THR A 1 94 ? 7.543 -9.828 1.763 1.00 95.38 94 THR A C 1
ATOM 746 O O . THR A 1 94 ? 8.221 -8.860 1.406 1.00 95.38 94 THR A O 1
ATOM 749 N N . GLY A 1 95 ? 7.179 -10.031 3.023 1.00 94.00 95 GLY A N 1
ATOM 750 C CA . GLY A 1 95 ? 7.502 -9.142 4.127 1.00 94.00 95 GLY A CA 1
ATOM 751 C C . GLY A 1 95 ? 6.292 -8.929 5.023 1.00 94.00 95 GLY A C 1
ATOM 752 O O . GLY A 1 95 ? 5.294 -9.642 4.934 1.00 94.00 95 GLY A O 1
ATOM 753 N N . ASP A 1 96 ? 6.396 -7.943 5.903 1.00 93.12 96 ASP A N 1
ATOM 754 C CA . ASP A 1 96 ? 5.297 -7.571 6.784 1.00 93.12 96 ASP A CA 1
ATOM 755 C C . ASP A 1 96 ? 4.169 -6.856 6.020 1.00 93.12 96 ASP A C 1
ATOM 757 O O . ASP A 1 96 ? 4.404 -5.861 5.330 1.00 93.12 96 ASP A O 1
ATOM 761 N N . GLU A 1 97 ? 2.932 -7.324 6.193 1.00 96.19 97 GLU A N 1
ATOM 762 C CA . GLU A 1 97 ? 1.759 -6.810 5.474 1.00 96.19 97 GLU A CA 1
ATOM 763 C C . GLU A 1 97 ? 1.482 -5.329 5.790 1.00 96.19 97 GLU A C 1
ATOM 765 O O . GLU A 1 97 ? 1.084 -4.573 4.905 1.00 96.19 97 GLU A O 1
ATOM 770 N N . PHE A 1 98 ? 1.745 -4.863 7.017 1.00 95.44 98 PHE A N 1
ATOM 771 C CA . PHE A 1 98 ? 1.598 -3.442 7.353 1.00 95.44 98 PHE A CA 1
ATOM 772 C C . PHE A 1 98 ? 2.615 -2.571 6.598 1.00 95.44 98 PHE A C 1
ATOM 774 O O . PHE A 1 98 ? 2.232 -1.571 5.983 1.00 95.44 98 PHE A O 1
ATOM 781 N N . SER A 1 99 ? 3.893 -2.965 6.586 1.00 95.31 99 SER A N 1
ATOM 782 C CA . SER A 1 99 ? 4.936 -2.300 5.793 1.00 95.31 99 SER A CA 1
ATOM 783 C C . SER A 1 99 ? 4.616 -2.304 4.297 1.00 95.31 99 SER A C 1
ATOM 785 O O . SER A 1 99 ? 4.803 -1.286 3.630 1.00 95.31 99 SER A O 1
ATOM 787 N N . LEU A 1 100 ? 4.090 -3.415 3.774 1.00 97.56 100 LEU A N 1
ATOM 788 C CA . LEU A 1 100 ? 3.670 -3.552 2.379 1.00 97.56 100 LEU A CA 1
ATOM 789 C C . LEU A 1 100 ? 2.550 -2.563 2.039 1.00 97.56 100 LEU A C 1
ATOM 791 O O . LEU A 1 100 ? 2.674 -1.814 1.068 1.00 97.56 100 LEU A O 1
ATOM 795 N N . ARG A 1 101 ? 1.491 -2.496 2.857 1.00 97.56 101 ARG A N 1
ATOM 796 C CA . ARG A 1 101 ? 0.374 -1.556 2.654 1.00 97.56 101 ARG A CA 1
ATOM 797 C C . ARG A 1 101 ? 0.857 -0.103 2.645 1.00 97.56 101 ARG A C 1
ATOM 799 O O . ARG A 1 101 ? 0.441 0.671 1.782 1.00 97.56 101 ARG A O 1
ATOM 806 N N . ILE A 1 102 ? 1.769 0.273 3.544 1.00 96.25 102 ILE A N 1
ATOM 807 C CA . ILE A 1 102 ? 2.369 1.620 3.557 1.00 96.25 102 ILE A CA 1
ATOM 808 C C . ILE A 1 102 ? 3.196 1.869 2.294 1.00 96.25 102 ILE A C 1
ATOM 810 O O . ILE A 1 102 ? 3.033 2.906 1.650 1.00 96.25 102 ILE A O 1
ATOM 814 N N . PHE A 1 103 ? 4.063 0.929 1.922 1.00 97.50 103 PHE A N 1
ATOM 815 C CA . PHE A 1 103 ? 4.908 1.052 0.738 1.00 97.50 103 PHE A CA 1
ATOM 816 C C . PHE A 1 103 ? 4.077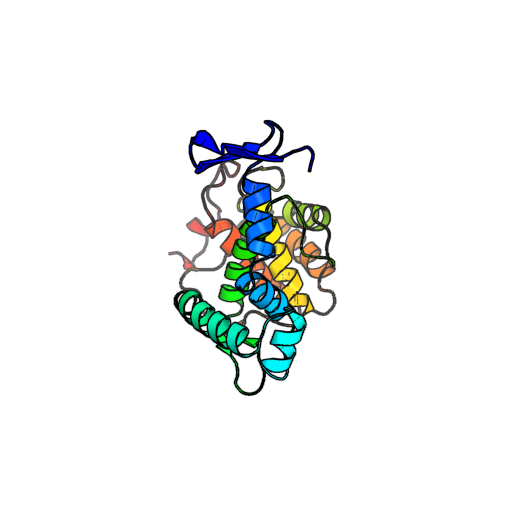 1.296 -0.528 1.00 97.50 103 PHE A C 1
ATOM 818 O O . PHE A 1 103 ? 4.304 2.290 -1.220 1.00 97.50 103 PHE A O 1
ATOM 825 N N . TYR A 1 104 ? 3.067 0.460 -0.790 1.00 97.88 104 TYR A N 1
ATOM 826 C CA . TYR A 1 104 ? 2.229 0.615 -1.981 1.00 97.88 104 TYR A CA 1
ATOM 827 C C . TYR A 1 104 ? 1.330 1.848 -1.936 1.00 97.88 104 TYR A C 1
ATOM 829 O O . TYR A 1 104 ? 1.061 2.430 -2.983 1.00 97.88 104 TYR A O 1
ATOM 837 N N . THR A 1 105 ? 0.912 2.297 -0.749 1.00 97.38 105 THR A N 1
ATOM 838 C CA . THR A 1 105 ? 0.190 3.571 -0.601 1.00 97.38 105 THR A CA 1
ATOM 839 C C . THR A 1 105 ? 1.003 4.724 -1.185 1.00 97.38 105 THR A C 1
ATOM 841 O O . THR A 1 105 ? 0.496 5.491 -2.003 1.00 97.38 105 THR A O 1
ATOM 844 N N . PHE A 1 106 ? 2.278 4.834 -0.805 1.00 95.81 106 PHE A N 1
ATOM 845 C CA . PHE A 1 106 ? 3.149 5.894 -1.310 1.00 95.81 106 PHE A CA 1
ATOM 846 C C . PHE A 1 106 ? 3.567 5.666 -2.762 1.00 95.81 106 PHE A C 1
ATOM 848 O O . PHE A 1 106 ? 3.587 6.623 -3.534 1.00 95.81 106 PHE A O 1
ATOM 855 N N . LEU A 1 107 ? 3.843 4.419 -3.154 1.00 96.50 107 LEU A N 1
ATOM 856 C CA . LEU A 1 107 ? 4.161 4.079 -4.541 1.00 96.50 107 LEU A CA 1
ATOM 857 C C . LEU A 1 107 ? 3.033 4.514 -5.486 1.00 96.50 107 LEU A C 1
ATOM 859 O O . LEU A 1 107 ? 3.291 5.175 -6.490 1.00 96.50 107 LEU A O 1
ATOM 863 N N . PHE A 1 108 ? 1.780 4.202 -5.146 1.00 96.56 108 PHE A N 1
ATOM 864 C CA . PHE A 1 108 ? 0.621 4.566 -5.959 1.00 96.56 108 PHE A CA 1
ATOM 865 C C . PHE A 1 108 ? 0.307 6.058 -5.882 1.00 96.56 108 PHE A C 1
ATOM 867 O O . PHE A 1 108 ? 0.007 6.659 -6.910 1.00 96.56 108 PHE A O 1
ATOM 874 N N . LEU A 1 109 ? 0.466 6.702 -4.724 1.00 94.50 109 LEU A N 1
ATOM 875 C CA . LEU A 1 109 ? 0.346 8.158 -4.633 1.00 94.50 109 LEU A CA 1
ATOM 876 C C . LEU A 1 109 ? 1.326 8.873 -5.579 1.00 94.50 109 LEU A C 1
ATOM 878 O O . LEU A 1 109 ? 0.953 9.846 -6.234 1.00 94.50 109 LEU A O 1
ATOM 882 N N . VAL A 1 110 ? 2.564 8.386 -5.680 1.00 93.19 110 VAL A N 1
ATOM 883 C CA . VAL A 1 110 ? 3.586 8.963 -6.563 1.00 93.19 110 VAL A CA 1
ATOM 884 C C . VAL A 1 110 ? 3.324 8.614 -8.030 1.00 93.19 110 VAL A C 1
ATOM 886 O O . VAL A 1 110 ? 3.401 9.492 -8.880 1.00 93.19 110 VAL A O 1
ATOM 889 N N . ALA A 1 111 ? 2.985 7.364 -8.348 1.00 94.50 111 ALA A N 1
ATOM 890 C CA . ALA A 1 111 ? 2.820 6.918 -9.733 1.00 94.50 111 ALA A CA 1
ATOM 891 C C . ALA A 1 111 ? 1.492 7.352 -10.369 1.00 94.50 111 ALA A C 1
ATOM 893 O O . ALA A 1 111 ? 1.417 7.601 -11.574 1.00 94.50 111 ALA A O 1
ATOM 894 N N . TYR A 1 112 ? 0.428 7.439 -9.577 1.00 93.12 112 TYR A N 1
ATOM 895 C CA . TYR A 1 112 ? -0.909 7.787 -10.045 1.00 93.12 112 TYR A CA 1
ATOM 896 C C . TYR A 1 112 ? -1.317 9.195 -9.639 1.00 93.12 112 TYR A C 1
ATOM 898 O O . TYR A 1 112 ? -1.899 9.914 -10.451 1.00 93.12 112 TYR A O 1
ATOM 906 N N . SER A 1 113 ? -0.966 9.631 -8.428 1.00 86.44 113 SER A N 1
ATOM 907 C CA . SER A 1 113 ? -1.411 10.913 -7.871 1.00 86.44 113 SER A CA 1
ATOM 908 C C . SER A 1 113 ? -2.921 11.100 -8.097 1.00 86.44 113 SER A C 1
ATOM 910 O O . SER A 1 113 ? -3.695 10.205 -7.759 1.00 86.44 113 SER A O 1
ATOM 912 N N . GLY A 1 114 ? -3.353 12.229 -8.668 1.00 82.12 114 GLY A N 1
ATOM 913 C CA . GLY A 1 114 ? -4.751 12.472 -9.043 1.00 82.12 114 GLY A CA 1
ATOM 914 C C . GLY A 1 114 ? -5.100 12.126 -10.490 1.00 82.12 114 GLY A C 1
ATOM 915 O O . GLY A 1 114 ? -6.205 12.433 -10.916 1.00 82.12 114 GLY A O 1
ATOM 916 N N . ASP A 1 115 ? -4.172 11.548 -11.258 1.00 84.31 115 ASP A N 1
ATOM 917 C CA . ASP A 1 115 ? -4.378 11.223 -12.678 1.00 84.31 115 A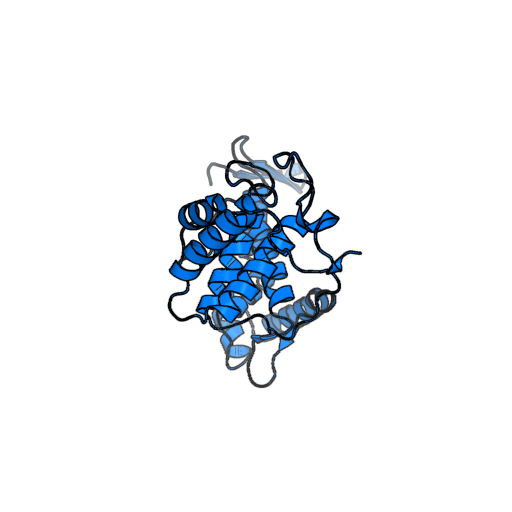SP A CA 1
ATOM 918 C C . ASP A 1 115 ? -5.278 9.992 -12.851 1.00 84.31 115 ASP A C 1
ATOM 920 O O . ASP A 1 115 ? -6.151 9.968 -13.714 1.00 84.31 115 ASP A O 1
ATOM 924 N N . ARG A 1 116 ? -5.084 8.958 -12.021 1.00 88.56 116 ARG A N 1
ATOM 925 C CA . ARG A 1 116 ? -5.903 7.736 -12.050 1.00 88.56 116 ARG A CA 1
ATOM 926 C C . ARG A 1 116 ? -6.128 7.193 -10.650 1.00 88.56 116 ARG A C 1
ATOM 928 O O . ARG A 1 116 ? -5.331 7.434 -9.755 1.00 88.56 116 ARG A O 1
ATOM 935 N N . TRP A 1 117 ? -7.186 6.408 -10.501 1.00 94.75 117 TRP A N 1
ATOM 936 C CA . TRP A 1 117 ? -7.492 5.659 -9.290 1.00 94.75 117 TRP A CA 1
ATOM 937 C C . TRP A 1 117 ? -7.276 4.158 -9.555 1.00 94.75 117 TRP A C 1
ATOM 939 O O . TRP A 1 117 ? -7.982 3.602 -10.397 1.00 94.75 117 TRP A O 1
ATOM 949 N N . PRO A 1 118 ? -6.303 3.490 -8.903 1.00 94.75 118 PRO A N 1
ATOM 950 C CA . PRO A 1 118 ? -5.903 2.125 -9.260 1.00 94.75 118 PRO A CA 1
ATOM 951 C C . PRO A 1 118 ? -6.759 1.031 -8.608 1.00 94.75 118 PRO A C 1
ATOM 953 O O . PRO A 1 118 ? -6.490 -0.153 -8.790 1.00 94.75 118 PRO A O 1
ATOM 956 N N . PHE A 1 119 ? -7.790 1.393 -7.841 1.00 95.88 119 PHE A N 1
ATOM 957 C CA . PHE A 1 119 ? -8.651 0.427 -7.167 1.00 95.88 119 PHE A CA 1
ATOM 958 C C . PHE A 1 119 ? -9.969 0.294 -7.930 1.00 95.88 119 PHE A C 1
ATOM 960 O O . PHE A 1 119 ? -10.880 1.098 -7.775 1.00 95.88 119 PHE A O 1
ATOM 967 N N . SER A 1 120 ? -10.089 -0.740 -8.761 1.00 94.06 120 SER A N 1
ATOM 968 C CA . SER A 1 120 ? -11.303 -0.983 -9.560 1.00 94.06 120 SER A CA 1
ATOM 969 C C . SER A 1 120 ? -12.517 -1.405 -8.727 1.00 94.06 120 SER A C 1
ATOM 971 O O . SER A 1 120 ? -13.652 -1.322 -9.190 1.00 94.06 120 SER A O 1
ATOM 973 N N . PHE A 1 121 ? -12.282 -1.882 -7.506 1.00 95.12 121 PHE A N 1
ATOM 974 C CA . PHE A 1 121 ? -13.292 -2.532 -6.678 1.00 95.12 121 PHE A CA 1
ATOM 9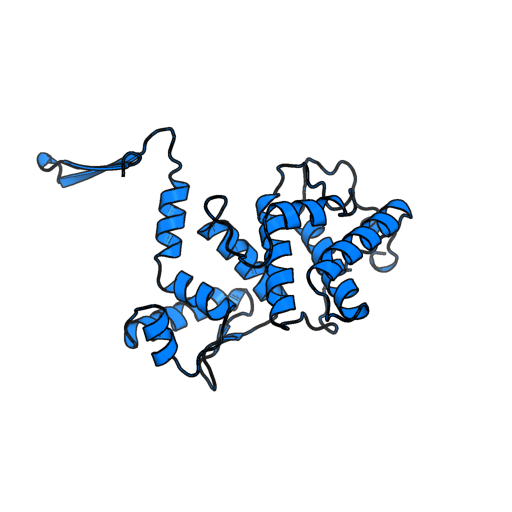75 C C . PHE A 1 121 ? -14.047 -1.582 -5.738 1.00 95.12 121 PHE A C 1
ATOM 977 O O . PHE A 1 121 ? -15.021 -2.016 -5.123 1.00 95.12 121 PHE A O 1
ATOM 984 N N . VAL A 1 122 ? -13.554 -0.351 -5.580 1.00 96.38 122 VAL A N 1
ATOM 985 C CA . VAL A 1 122 ? -14.107 0.702 -4.721 1.00 96.38 122 VAL A CA 1
ATOM 986 C C . VAL A 1 122 ? -13.828 2.044 -5.379 1.00 96.38 122 VAL A C 1
ATOM 988 O O . VAL A 1 122 ? -12.703 2.290 -5.809 1.00 96.38 122 VAL A O 1
ATOM 991 N N . GLN A 1 123 ? -14.827 2.907 -5.487 1.00 95.88 123 GLN A N 1
ATOM 992 C CA . GLN A 1 123 ? -14.659 4.234 -6.073 1.00 95.88 123 GLN A CA 1
ATOM 993 C C . GLN A 1 123 ? -14.044 5.224 -5.074 1.00 95.88 123 GLN A C 1
ATOM 995 O O . GLN A 1 123 ? -14.066 5.020 -3.860 1.00 95.88 123 GLN A O 1
ATOM 1000 N N . TYR A 1 124 ? -13.461 6.309 -5.585 1.00 94.44 124 TYR A N 1
ATOM 1001 C CA . TYR A 1 124 ? -12.820 7.326 -4.744 1.00 94.44 124 TYR A CA 1
ATOM 1002 C C . TYR A 1 124 ? -13.812 7.990 -3.772 1.00 94.44 124 TYR A C 1
ATOM 1004 O O . TYR A 1 124 ? -13.496 8.180 -2.600 1.00 94.44 124 TYR A O 1
ATOM 1012 N N . ASP A 1 125 ? -15.020 8.296 -4.243 1.00 94.00 125 ASP A N 1
ATOM 1013 C CA . ASP A 1 125 ? -16.119 8.876 -3.464 1.00 94.00 125 ASP A CA 1
ATOM 1014 C C . ASP A 1 125 ? -16.668 7.914 -2.401 1.00 94.00 125 ASP A C 1
ATOM 1016 O O . ASP A 1 125 ? -17.019 8.347 -1.306 1.00 94.00 125 ASP A O 1
ATOM 1020 N N . GLU A 1 126 ? -16.661 6.603 -2.655 1.00 96.00 126 GLU A N 1
ATOM 1021 C CA . GLU A 1 126 ? -16.958 5.604 -1.619 1.00 96.00 126 GLU A CA 1
ATOM 1022 C C . GLU A 1 126 ? -15.927 5.637 -0.480 1.00 96.00 126 GLU A C 1
ATOM 1024 O O . GLU A 1 126 ? -16.286 5.485 0.690 1.00 96.00 126 GLU A O 1
ATOM 1029 N N . ILE A 1 127 ? -14.645 5.870 -0.788 1.00 96.56 127 ILE A N 1
ATOM 1030 C CA . ILE A 1 127 ? -13.620 6.077 0.246 1.00 96.56 127 ILE A CA 1
ATOM 1031 C C . ILE A 1 127 ? -13.856 7.395 0.986 1.00 96.56 127 ILE A C 1
ATOM 1033 O O . ILE A 1 127 ? -13.717 7.430 2.211 1.00 96.56 127 ILE A O 1
ATOM 1037 N N . THR A 1 128 ? -14.256 8.458 0.282 1.00 94.94 128 THR A N 1
ATOM 1038 C CA . THR A 1 128 ? -14.648 9.724 0.916 1.00 94.94 128 THR A CA 1
ATOM 1039 C C . THR A 1 128 ? -15.790 9.500 1.911 1.00 94.94 128 THR A C 1
ATOM 1041 O O . THR A 1 128 ? -15.662 9.901 3.067 1.00 94.94 128 THR A O 1
ATOM 1044 N N . ASP A 1 129 ? -16.844 8.770 1.527 1.00 95.62 129 ASP A N 1
ATOM 1045 C CA . ASP A 1 129 ? -17.964 8.421 2.414 1.00 95.62 129 ASP A CA 1
ATOM 1046 C C . ASP A 1 129 ? -17.488 7.650 3.658 1.00 95.62 129 ASP A C 1
ATOM 1048 O O . ASP A 1 129 ? -17.913 7.941 4.781 1.00 95.62 129 ASP A O 1
ATOM 1052 N N . ILE A 1 130 ? -16.560 6.698 3.511 1.00 96.19 130 ILE A N 1
ATOM 1053 C CA . ILE A 1 130 ? -15.950 6.008 4.660 1.00 96.19 130 ILE A CA 1
ATOM 1054 C C . ILE A 1 130 ? -15.248 7.021 5.576 1.00 96.19 130 ILE A C 1
ATOM 1056 O O . ILE A 1 130 ? -15.494 7.044 6.786 1.00 96.19 130 ILE A O 1
ATOM 1060 N N . LEU A 1 131 ? -14.418 7.896 5.012 1.00 94.94 131 LEU A N 1
ATOM 1061 C CA . LEU A 1 131 ? -13.616 8.867 5.757 1.00 94.94 131 LEU A CA 1
ATOM 1062 C C . LEU A 1 131 ? -14.443 9.955 6.451 1.00 94.94 131 LEU A C 1
ATOM 1064 O O . LEU A 1 131 ? -14.010 10.460 7.484 1.00 94.94 131 LEU A O 1
ATOM 1068 N N . GLU A 1 132 ? -15.641 10.280 5.967 1.00 94.50 132 GLU A N 1
ATOM 1069 C CA . GLU A 1 132 ? -16.566 11.197 6.655 1.00 94.50 132 GLU A CA 1
ATOM 1070 C C . GLU A 1 132 ? -16.993 10.694 8.041 1.00 94.50 132 GLU A C 1
ATOM 1072 O O . GLU A 1 132 ? -17.369 11.487 8.904 1.00 94.50 132 GLU A O 1
ATOM 1077 N N . SER A 1 133 ? -16.928 9.380 8.269 1.00 94.94 133 SER A N 1
ATOM 1078 C CA . SER A 1 133 ? -17.217 8.774 9.574 1.00 94.94 133 SER A CA 1
ATOM 1079 C C . SER A 1 133 ? -15.993 8.628 10.480 1.00 94.94 133 SER A C 1
ATOM 1081 O O . SER A 1 133 ? -16.131 8.182 11.617 1.00 94.94 133 SER A O 1
ATOM 1083 N N . CYS A 1 134 ? -14.803 9.013 10.007 1.00 93.38 134 CYS A N 1
ATOM 1084 C CA . CYS A 1 134 ? -13.593 9.012 10.820 1.00 93.38 134 CYS A CA 1
ATOM 1085 C C . CYS A 1 134 ? -13.780 9.934 12.044 1.00 93.38 134 CYS A C 1
ATOM 1087 O O . CYS A 1 134 ? -14.380 11.008 11.909 1.00 93.38 134 CYS A O 1
ATOM 1089 N N . PRO A 1 135 ? -13.290 9.562 13.244 1.00 93.00 135 PRO A N 1
ATOM 1090 C CA . PRO A 1 135 ? -13.323 10.473 14.379 1.00 93.00 135 PRO A CA 1
ATOM 1091 C C . PRO A 1 135 ? -12.642 11.800 14.018 1.00 93.00 135 PRO A C 1
ATOM 1093 O O . PRO A 1 135 ? -11.512 11.823 13.534 1.00 93.00 135 PRO A O 1
ATOM 1096 N N . LYS A 1 136 ? -13.328 12.924 14.255 1.00 89.12 136 LYS A N 1
ATOM 1097 C CA . LYS A 1 136 ? -12.889 14.259 13.798 1.00 89.12 136 LYS A CA 1
ATOM 1098 C C . LYS A 1 136 ? -11.592 14.756 14.434 1.00 89.12 136 LYS A C 1
ATOM 1100 O O . LYS A 1 136 ? -11.050 15.752 13.967 1.00 89.12 136 LYS A O 1
ATOM 1105 N N . GLU A 1 137 ? -11.147 14.116 15.512 1.00 88.56 137 GLU A N 1
ATOM 1106 C CA . GLU A 1 137 ? -9.837 14.342 16.133 1.00 88.56 137 GLU A CA 1
ATOM 1107 C C . GLU A 1 137 ? -8.696 13.671 15.344 1.00 88.56 137 GLU A C 1
ATOM 1109 O O . GLU A 1 137 ? -7.543 14.057 15.488 1.00 88.56 137 GLU A O 1
ATOM 1114 N N . ILE A 1 138 ? -9.019 12.709 14.474 1.00 89.69 138 ILE A N 1
ATOM 1115 C CA . ILE A 1 138 ? -8.081 11.948 13.641 1.00 89.69 138 ILE A CA 1
ATOM 1116 C C . ILE A 1 138 ? -8.004 12.545 12.241 1.00 89.69 138 ILE A C 1
ATOM 1118 O O . ILE A 1 138 ? -6.919 12.857 11.755 1.00 89.69 138 ILE A O 1
ATOM 1122 N N . TYR A 1 139 ? -9.155 12.714 11.587 1.00 90.00 139 TYR A N 1
ATOM 1123 C CA . TYR A 1 139 ? -9.224 13.232 10.227 1.00 90.00 139 TYR A CA 1
ATOM 1124 C C . TYR A 1 139 ? -10.580 13.874 9.929 1.00 90.00 139 TYR A C 1
ATOM 1126 O O . TYR A 1 139 ? -11.618 13.458 10.441 1.00 90.00 139 TYR A O 1
ATOM 1134 N N . ARG A 1 140 ? -10.569 14.899 9.071 1.00 86.88 140 ARG A N 1
ATOM 1135 C CA . ARG A 1 140 ? -11.771 15.543 8.532 1.00 86.88 140 ARG A CA 1
ATOM 1136 C C . ARG A 1 140 ? -11.745 15.396 7.012 1.00 86.88 140 ARG A C 1
ATOM 1138 O O . ARG A 1 140 ? -10.916 16.027 6.364 1.00 86.88 140 ARG A O 1
ATOM 1145 N N . ALA A 1 141 ? -12.664 14.605 6.454 1.00 79.62 141 ALA A N 1
ATOM 1146 C CA . ALA A 1 141 ? -12.708 14.283 5.020 1.00 79.62 141 ALA A CA 1
ATOM 1147 C C . ALA A 1 141 ? -12.768 15.508 4.091 1.00 79.62 141 ALA A C 1
ATOM 1149 O O . ALA A 1 141 ? -12.234 15.475 2.989 1.00 79.62 141 ALA A O 1
ATOM 1150 N N . ASN A 1 142 ? -13.343 16.616 4.564 1.00 75.12 142 ASN A N 1
ATOM 1151 C CA . ASN A 1 142 ? -13.475 17.850 3.783 1.00 75.12 142 ASN A CA 1
ATOM 1152 C C . ASN A 1 142 ? -12.185 18.693 3.770 1.00 75.12 142 ASN A C 1
ATOM 1154 O O . ASN A 1 142 ? -12.157 19.765 3.168 1.00 75.12 142 ASN A O 1
ATOM 1158 N N . SER A 1 143 ? -11.133 18.253 4.466 1.00 77.12 143 SER A N 1
ATOM 1159 C CA . SER A 1 143 ? -9.822 18.888 4.419 1.00 77.12 143 SER A CA 1
ATOM 1160 C C . SER A 1 143 ? -9.040 18.420 3.200 1.00 77.12 143 SER A C 1
ATOM 1162 O O . SER A 1 143 ? -8.980 17.227 2.908 1.00 77.12 143 SER A O 1
ATOM 1164 N N . ILE A 1 144 ? -8.366 19.356 2.532 1.00 76.31 144 ILE A N 1
ATOM 1165 C CA . ILE A 1 144 ? -7.429 19.052 1.442 1.00 76.31 144 ILE A CA 1
ATOM 1166 C C . ILE A 1 144 ? -6.161 18.366 1.994 1.00 76.31 144 ILE A C 1
ATOM 1168 O O . ILE A 1 144 ? -5.456 17.667 1.261 1.00 76.31 144 ILE A O 1
ATOM 1172 N N . ASP A 1 145 ? -5.887 18.502 3.297 1.00 74.19 145 ASP A N 1
ATOM 1173 C CA . ASP A 1 145 ? -4.680 17.990 3.944 1.00 74.19 145 ASP A CA 1
ATOM 1174 C C . ASP A 1 145 ? -4.534 16.478 3.775 1.00 74.19 145 ASP A C 1
ATOM 1176 O O . ASP A 1 145 ? -5.246 15.685 4.394 1.00 74.19 145 ASP A O 1
ATOM 1180 N N . LYS A 1 146 ? -3.562 16.075 2.948 1.00 82.25 146 LYS A N 1
ATOM 1181 C CA . LYS A 1 146 ? -3.204 14.668 2.699 1.00 82.25 146 LYS A CA 1
ATOM 1182 C C . LYS A 1 146 ? -4.401 13.809 2.266 1.00 82.25 146 LYS A C 1
ATOM 1184 O O . LYS A 1 146 ? -4.319 12.585 2.360 1.00 82.25 146 LYS A O 1
ATOM 1189 N N . ALA A 1 147 ? -5.474 14.419 1.747 1.00 88.31 147 ALA A N 1
ATOM 1190 C CA . ALA A 1 147 ? -6.708 13.717 1.403 1.00 88.31 147 ALA A CA 1
ATOM 1191 C C . ALA A 1 147 ? -6.422 12.537 0.477 1.00 88.31 147 ALA A C 1
ATOM 1193 O O . ALA A 1 147 ? -6.751 11.396 0.785 1.00 88.31 147 ALA A O 1
ATOM 1194 N N . MET A 1 148 ? -5.685 12.788 -0.602 1.00 91.62 148 MET A N 1
ATOM 1195 C CA . MET A 1 148 ? -5.307 11.762 -1.566 1.00 91.62 148 MET A CA 1
ATOM 1196 C C . MET A 1 148 ? -4.487 10.626 -0.939 1.00 91.62 148 MET A C 1
ATOM 1198 O O . MET A 1 148 ? -4.801 9.465 -1.172 1.00 91.62 148 MET A O 1
ATOM 1202 N N . MET A 1 149 ? -3.493 10.939 -0.099 1.00 93.75 149 MET A N 1
ATOM 1203 C CA . MET A 1 149 ? -2.690 9.928 0.603 1.00 93.75 149 MET A CA 1
ATOM 1204 C C . MET A 1 149 ? -3.571 9.017 1.462 1.00 93.75 149 MET A C 1
ATOM 1206 O O . MET A 1 149 ? -3.425 7.801 1.407 1.00 93.7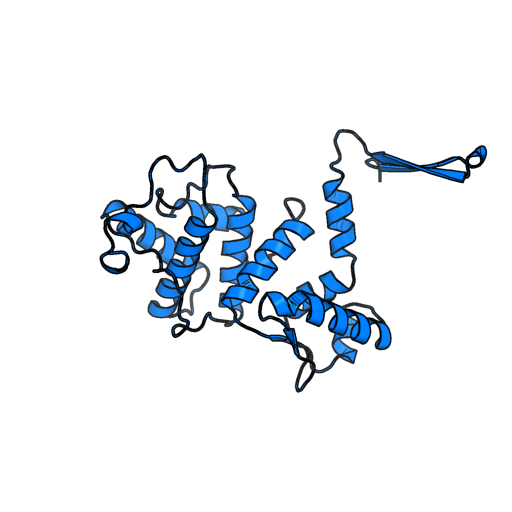5 149 MET A O 1
ATOM 1210 N N . ILE A 1 150 ? -4.503 9.595 2.223 1.00 94.75 150 ILE A N 1
ATOM 1211 C CA . ILE A 1 150 ? -5.414 8.831 3.081 1.00 94.75 150 ILE A CA 1
ATOM 1212 C C . ILE A 1 150 ? -6.364 7.977 2.239 1.00 94.75 150 ILE A C 1
ATOM 1214 O O . ILE A 1 150 ? -6.616 6.831 2.600 1.00 94.75 150 ILE A O 1
ATOM 1218 N N . HIS A 1 151 ? -6.838 8.485 1.097 1.00 95.94 151 HIS A N 1
ATOM 1219 C CA . HIS A 1 151 ? -7.662 7.692 0.184 1.00 95.94 151 HIS A CA 1
ATOM 1220 C C . HIS A 1 151 ? -6.888 6.476 -0.334 1.00 95.94 151 HIS A C 1
ATOM 1222 O O . HIS A 1 151 ? -7.377 5.355 -0.209 1.00 95.94 151 HIS A O 1
ATOM 1228 N N . TYR A 1 152 ? -5.660 6.669 -0.833 1.00 97.06 152 TYR A N 1
ATOM 1229 C CA . TYR A 1 152 ? -4.792 5.557 -1.238 1.00 97.06 152 TYR A CA 1
ATOM 1230 C C . TYR A 1 152 ? -4.539 4.579 -0.092 1.00 97.06 152 TYR A C 1
ATOM 1232 O O . TYR A 1 152 ? -4.575 3.371 -0.310 1.00 97.06 152 TYR A O 1
ATOM 1240 N N . TYR A 1 153 ? -4.328 5.089 1.122 1.00 97.56 153 TYR A N 1
ATOM 1241 C CA . TYR A 1 153 ? -4.076 4.266 2.297 1.00 97.56 153 TYR A CA 1
ATOM 1242 C C . TYR A 1 153 ? -5.274 3.368 2.619 1.00 97.56 153 TYR A C 1
ATOM 1244 O O . TYR A 1 153 ? -5.127 2.150 2.693 1.00 97.56 153 TYR A O 1
ATOM 1252 N N . VAL A 1 154 ? -6.479 3.935 2.732 1.00 97.44 154 VAL A N 1
ATOM 1253 C CA . VAL A 1 154 ? -7.700 3.156 2.992 1.00 97.44 154 VAL A CA 1
ATOM 1254 C C . VAL A 1 154 ? -8.001 2.200 1.835 1.00 97.44 154 VAL A C 1
ATOM 1256 O O . VAL A 1 154 ? -8.281 1.028 2.082 1.00 97.44 154 VAL A O 1
ATOM 1259 N N . GLY A 1 155 ? -7.874 2.651 0.583 1.00 97.75 155 GLY A N 1
ATOM 1260 C CA . GLY A 1 155 ? -8.046 1.803 -0.601 1.00 97.75 155 GLY A CA 1
ATOM 1261 C C . GLY A 1 155 ? -7.098 0.600 -0.607 1.00 97.75 155 GLY A C 1
ATOM 1262 O O . GLY A 1 155 ? -7.526 -0.519 -0.884 1.00 97.75 155 GLY A O 1
ATOM 1263 N N . MET A 1 156 ? -5.838 0.798 -0.209 1.00 98.12 156 MET A N 1
ATOM 1264 C CA . MET A 1 156 ? -4.843 -0.269 -0.102 1.00 98.12 156 MET A CA 1
ATOM 1265 C C . MET A 1 156 ? -5.200 -1.290 0.980 1.00 98.12 156 MET A C 1
ATOM 1267 O O . MET A 1 156 ? -5.108 -2.494 0.742 1.00 98.12 156 MET A O 1
ATOM 1271 N N . HIS A 1 157 ? -5.647 -0.835 2.154 1.00 97.62 157 HIS A N 1
ATOM 1272 C CA . HIS A 1 157 ? -6.119 -1.739 3.209 1.00 97.62 157 HIS A CA 1
ATOM 1273 C C . HIS A 1 157 ? -7.292 -2.590 2.727 1.00 97.62 157 HIS A C 1
ATOM 1275 O O . HIS A 1 157 ? -7.235 -3.815 2.817 1.00 97.62 157 HIS A O 1
ATOM 1281 N N . LEU A 1 158 ? -8.306 -1.957 2.131 1.00 97.12 158 LEU A N 1
ATOM 1282 C CA . LEU A 1 158 ? -9.462 -2.667 1.590 1.00 97.12 158 LEU A CA 1
ATOM 1283 C C . LEU A 1 158 ? -9.062 -3.672 0.500 1.00 97.12 158 LEU A C 1
ATOM 1285 O O . LEU A 1 158 ? -9.557 -4.796 0.514 1.00 97.12 158 LEU A O 1
ATOM 1289 N N . LEU A 1 159 ? -8.149 -3.307 -0.410 1.00 97.25 159 LEU A N 1
ATOM 1290 C CA . LEU A 1 159 ? -7.668 -4.196 -1.474 1.00 97.25 159 LEU A CA 1
ATOM 1291 C C . LEU A 1 159 ? -7.085 -5.475 -0.880 1.00 97.25 159 LEU A C 1
ATOM 1293 O O . LEU A 1 159 ? -7.524 -6.580 -1.198 1.00 97.25 159 LEU A O 1
ATOM 1297 N N . ARG A 1 160 ? -6.107 -5.310 0.012 1.00 96.00 160 ARG A N 1
ATOM 1298 C CA . ARG A 1 160 ? -5.381 -6.422 0.624 1.00 96.00 160 ARG A CA 1
ATOM 1299 C C . ARG A 1 160 ? -6.292 -7.278 1.488 1.00 96.00 160 ARG A C 1
ATOM 1301 O O . ARG A 1 160 ? -6.172 -8.502 1.479 1.00 96.00 160 ARG A O 1
ATOM 1308 N N . ASP A 1 161 ? -7.277 -6.668 2.141 1.00 94.38 161 ASP A N 1
ATOM 1309 C CA . ASP A 1 161 ? -8.274 -7.423 2.884 1.00 94.38 161 ASP A CA 1
ATOM 1310 C C . ASP A 1 161 ? -9.219 -8.230 1.991 1.00 94.38 161 ASP A C 1
ATOM 1312 O O . ASP A 1 161 ? -9.537 -9.372 2.323 1.00 94.38 161 ASP A O 1
ATOM 1316 N N . ARG A 1 162 ? -9.608 -7.718 0.821 1.00 93.38 162 ARG A N 1
ATOM 1317 C CA . ARG A 1 162 ? -10.369 -8.510 -0.163 1.00 93.38 162 ARG A CA 1
ATOM 1318 C C . ARG A 1 162 ? -9.547 -9.650 -0.759 1.00 93.38 162 ARG A C 1
ATOM 1320 O O . ARG A 1 162 ? -10.112 -10.687 -1.092 1.00 93.38 162 ARG A O 1
ATOM 1327 N N . MET A 1 163 ? -8.227 -9.490 -0.829 1.00 93.44 163 MET A N 1
ATOM 1328 C CA . MET A 1 163 ? -7.286 -10.543 -1.224 1.00 93.44 163 MET A CA 1
ATOM 1329 C C . MET A 1 163 ? -6.999 -11.563 -0.108 1.00 93.44 163 MET A C 1
ATOM 1331 O O . MET A 1 163 ? -6.204 -12.475 -0.304 1.00 93.44 163 MET A O 1
ATOM 1335 N N . ASN A 1 164 ? -7.641 -11.439 1.060 1.00 92.81 164 ASN A N 1
ATOM 1336 C CA . ASN A 1 164 ? -7.378 -12.243 2.256 1.00 92.81 164 ASN A CA 1
ATOM 1337 C C . ASN A 1 164 ? -5.953 -12.108 2.831 1.00 92.81 164 ASN A C 1
ATOM 1339 O O . ASN A 1 164 ? -5.546 -12.929 3.647 1.00 92.81 164 ASN A O 1
ATOM 1343 N N . CYS A 1 165 ? -5.224 -11.043 2.498 1.00 93.19 165 CYS A N 1
ATOM 1344 C CA . CYS A 1 165 ? -3.896 -10.759 3.041 1.00 93.19 165 CYS A CA 1
ATOM 1345 C C . CYS A 1 165 ? -4.021 -9.877 4.287 1.00 93.19 165 CYS A C 1
ATOM 1347 O O . CYS A 1 165 ? -4.105 -8.658 4.177 1.00 93.19 165 CYS A O 1
ATOM 1349 N N . GLN A 1 166 ? -4.097 -10.485 5.470 1.00 91.50 166 GLN A N 1
ATOM 1350 C CA . GLN A 1 166 ? -4.339 -9.779 6.733 1.00 91.50 166 GLN A CA 1
ATOM 1351 C C . GLN A 1 166 ? -3.045 -9.306 7.393 1.00 91.50 166 GLN A C 1
ATOM 1353 O O . GLN A 1 166 ? -2.012 -9.969 7.314 1.00 91.50 166 GLN A O 1
ATOM 1358 N N . ILE A 1 167 ? -3.131 -8.191 8.118 1.00 93.56 167 ILE A N 1
ATOM 1359 C CA . ILE A 1 167 ? -2.099 -7.849 9.095 1.00 93.56 167 ILE A CA 1
ATOM 1360 C C . ILE A 1 167 ? -2.235 -8.820 10.267 1.00 93.56 167 ILE A C 1
ATOM 1362 O O . ILE A 1 167 ? -3.322 -8.975 10.827 1.00 93.56 167 ILE A O 1
ATOM 1366 N N . ASP A 1 168 ? -1.131 -9.463 10.636 1.00 90.56 168 ASP A N 1
ATOM 1367 C CA . ASP A 1 168 ? -1.085 -10.388 11.763 1.00 90.56 168 ASP A CA 1
ATOM 1368 C C . ASP A 1 168 ? -1.525 -9.686 13.058 1.00 90.56 168 ASP A C 1
ATOM 1370 O O . ASP A 1 168 ? -0.915 -8.709 13.489 1.00 90.56 168 ASP A O 1
ATOM 1374 N N . THR A 1 169 ? -2.575 -10.201 13.701 1.00 88.69 169 THR A N 1
ATOM 1375 C CA . THR A 1 169 ? -3.102 -9.651 14.963 1.00 88.69 169 THR A CA 1
ATOM 1376 C C . THR A 1 169 ? -2.139 -9.760 16.147 1.00 88.69 169 THR A C 1
ATOM 1378 O O . THR A 1 169 ? -2.356 -9.115 17.171 1.00 88.69 169 THR A O 1
ATOM 1381 N N . THR A 1 170 ? -1.080 -10.563 16.025 1.00 89.12 170 THR A N 1
ATOM 1382 C CA . THR A 1 170 ? -0.002 -10.683 17.015 1.00 89.12 170 THR A CA 1
ATOM 1383 C C . THR A 1 170 ? 1.135 -9.682 16.784 1.00 89.12 170 THR A C 1
ATOM 1385 O O . THR A 1 170 ? 2.051 -9.591 17.605 1.00 89.12 170 THR A O 1
ATOM 1388 N N . ARG A 1 171 ? 1.072 -8.888 15.702 1.00 89.50 171 ARG A N 1
ATOM 1389 C CA . ARG A 1 171 ? 2.057 -7.850 15.390 1.00 89.50 171 ARG A CA 1
ATOM 1390 C C . ARG A 1 171 ? 2.163 -6.837 16.527 1.00 89.50 171 ARG A C 1
ATOM 1392 O O . ARG A 1 171 ? 1.185 -6.195 16.911 1.00 89.50 171 ARG A O 1
ATOM 1399 N N . GLN A 1 172 ? 3.389 -6.641 17.003 1.00 87.25 172 GLN A N 1
ATOM 1400 C CA . GLN A 1 172 ? 3.705 -5.656 18.029 1.00 87.25 172 GLN A CA 1
ATOM 1401 C C . GLN A 1 172 ? 4.022 -4.296 17.405 1.00 87.25 172 GLN A C 1
ATOM 1403 O O . GLN A 1 172 ? 4.880 -4.177 16.528 1.00 87.25 172 GLN A O 1
ATOM 1408 N N . PHE A 1 173 ? 3.361 -3.257 17.908 1.00 88.38 173 PHE A N 1
ATOM 1409 C CA . PHE A 1 173 ? 3.686 -1.868 17.611 1.00 88.38 173 PHE A CA 1
ATOM 1410 C C . PHE A 1 173 ? 4.420 -1.261 18.807 1.00 88.38 173 PHE A C 1
ATOM 1412 O O . PHE A 1 173 ? 4.055 -1.500 19.953 1.00 88.38 173 PHE A O 1
ATOM 1419 N N . LYS A 1 174 ? 5.463 -0.465 18.542 1.00 85.75 174 LYS A N 1
ATOM 1420 C CA . LYS A 1 174 ? 6.204 0.264 19.591 1.00 85.75 174 LYS A CA 1
ATOM 1421 C C . LYS A 1 174 ? 5.396 1.406 20.216 1.00 85.75 174 LYS A C 1
ATOM 1423 O O . LYS A 1 174 ? 5.811 1.958 21.225 1.00 85.75 174 LYS A O 1
ATOM 1428 N N . VAL A 1 175 ? 4.301 1.793 19.568 1.00 84.56 175 VAL A N 1
ATOM 1429 C CA . VAL A 1 175 ? 3.407 2.874 19.976 1.00 84.56 175 VAL A CA 1
ATOM 1430 C C . VAL A 1 175 ? 2.024 2.267 20.156 1.00 84.56 175 VAL A C 1
ATOM 1432 O O . VAL A 1 175 ? 1.637 1.399 19.367 1.00 84.56 175 VAL A O 1
ATOM 1435 N N . ALA A 1 176 ? 1.298 2.715 21.180 1.00 87.56 176 ALA A N 1
ATOM 1436 C CA . ALA A 1 176 ? -0.081 2.307 21.392 1.00 87.56 176 ALA A CA 1
ATOM 1437 C C . ALA A 1 176 ? -0.939 2.657 20.163 1.00 87.56 176 ALA A C 1
ATOM 1439 O O . ALA A 1 176 ? -0.770 3.709 19.539 1.00 87.56 176 ALA A O 1
ATOM 1440 N N . LEU A 1 177 ? -1.842 1.748 19.799 1.00 91.81 177 LEU A N 1
ATOM 1441 C CA . LEU A 1 177 ? -2.804 1.989 18.730 1.00 91.81 177 LEU A CA 1
ATOM 1442 C C . LEU A 1 177 ? -3.928 2.882 19.252 1.00 91.81 177 LEU A C 1
ATOM 1444 O O . LEU A 1 177 ? -4.323 2.771 20.409 1.00 91.81 177 LEU A O 1
ATOM 1448 N N . TYR A 1 178 ? -4.453 3.735 18.375 1.00 92.19 178 TYR A N 1
ATOM 1449 C CA . TYR A 1 178 ? -5.577 4.610 18.654 1.00 92.19 178 TYR A CA 1
ATOM 1450 C C . TYR A 1 178 ? -6.724 3.850 19.316 1.00 92.19 178 TYR A C 1
ATOM 1452 O O . TYR A 1 178 ? -7.162 2.795 18.846 1.00 92.19 178 TYR A O 1
ATOM 1460 N N . LYS A 1 179 ? -7.245 4.469 20.370 1.00 91.12 179 LYS A N 1
ATOM 1461 C CA . LYS A 1 179 ? -8.422 4.037 21.102 1.00 91.12 179 LYS A CA 1
ATOM 1462 C C . LYS A 1 179 ? -9.329 5.239 21.315 1.00 91.12 179 LYS A C 1
ATOM 1464 O O . LYS A 1 179 ? -8.892 6.289 21.785 1.00 91.12 179 LYS A O 1
ATOM 1469 N N . ALA A 1 180 ? -10.605 5.087 20.986 1.00 91.19 180 ALA A N 1
ATOM 1470 C CA . ALA A 1 180 ? -11.585 6.133 21.226 1.00 91.19 180 ALA A CA 1
ATOM 1471 C C . ALA A 1 180 ? -11.878 6.296 22.732 1.00 91.19 180 ALA A C 1
ATOM 1473 O O . ALA A 1 180 ? -12.460 5.411 23.366 1.00 91.19 180 ALA A O 1
ATOM 1474 N N . CYS A 1 181 ? -11.520 7.451 23.304 1.00 89.81 181 CYS A N 1
ATOM 1475 C CA . CYS A 1 181 ? -11.705 7.726 24.736 1.00 89.81 181 CYS A CA 1
ATOM 1476 C C . CYS A 1 181 ? -13.041 8.423 25.052 1.00 89.81 181 CYS A C 1
ATOM 1478 O O . CYS A 1 181 ? -13.675 8.109 26.060 1.00 89.81 181 CYS A O 1
ATOM 1480 N N . THR A 1 182 ? -13.509 9.328 24.187 1.00 91.12 182 THR A N 1
ATOM 1481 C CA . THR A 1 182 ? -14.776 10.059 24.383 1.00 91.12 182 THR A CA 1
ATOM 1482 C C . THR A 1 182 ? -15.974 9.333 23.764 1.00 91.12 182 THR A C 1
ATOM 1484 O O . THR A 1 182 ? -15.824 8.573 22.808 1.00 91.12 182 THR A O 1
ATOM 1487 N N . GLU A 1 183 ? -17.188 9.598 24.254 1.00 92.94 183 GLU A N 1
ATOM 1488 C CA . GLU A 1 183 ? -18.417 9.032 23.668 1.00 92.94 183 GLU A CA 1
ATOM 1489 C C . GLU A 1 183 ? -18.628 9.448 22.200 1.00 92.94 183 GLU A C 1
ATOM 1491 O O . GLU A 1 183 ? -19.093 8.651 21.383 1.00 92.94 183 GLU A O 1
ATOM 1496 N N . GLU A 1 184 ? -18.232 10.671 21.828 1.00 91.94 184 GLU A N 1
ATOM 1497 C CA . GLU A 1 184 ? -18.283 11.139 20.437 1.00 91.94 184 GLU A CA 1
ATOM 1498 C C . GLU A 1 184 ? -17.303 10.362 19.544 1.00 91.94 184 GLU A C 1
ATOM 1500 O O . GLU A 1 184 ? -17.682 9.895 18.461 1.00 91.94 184 GLU A O 1
ATOM 1505 N N . SER A 1 185 ? -16.066 10.166 20.014 1.00 92.00 185 SER A N 1
ATOM 1506 C CA . SER A 1 185 ? -15.049 9.381 19.309 1.00 92.00 185 SER A CA 1
ATOM 1507 C C . SER A 1 185 ? -15.484 7.925 19.150 1.00 92.00 185 SER A C 1
ATOM 1509 O O . SER A 1 185 ? -15.393 7.391 18.048 1.00 92.00 185 SER A O 1
ATOM 1511 N N . LYS A 1 186 ? -16.048 7.299 20.195 1.00 94.25 186 LYS A N 1
ATOM 1512 C CA . LYS A 1 186 ? -16.530 5.902 20.154 1.00 94.25 186 LYS A CA 1
ATOM 1513 C C . LYS A 1 186 ? -17.669 5.720 19.155 1.00 94.25 186 LYS A C 1
ATOM 1515 O O . LYS A 1 186 ? -17.704 4.737 18.410 1.00 94.25 186 LYS A O 1
ATOM 1520 N N . LYS A 1 187 ? -18.603 6.678 19.105 1.00 95.38 187 LYS A N 1
ATOM 1521 C CA . LYS A 1 187 ? -19.701 6.677 18.128 1.00 95.38 187 LYS A CA 1
ATOM 1522 C C . LYS A 1 187 ? -19.176 6.807 16.697 1.00 95.38 187 LYS A C 1
ATOM 1524 O O . LYS A 1 187 ? -19.652 6.094 15.814 1.00 95.38 187 LYS A O 1
ATOM 1529 N N . SER A 1 188 ? -18.206 7.694 16.480 1.00 94.75 188 SER A N 1
ATOM 1530 C CA . SER A 1 188 ? -17.582 7.909 15.168 1.00 94.75 188 SER A CA 1
ATOM 1531 C C . SER A 1 188 ? -16.787 6.679 14.725 1.00 94.75 188 SER A C 1
ATOM 1533 O O . SER A 1 188 ? -17.014 6.163 13.637 1.00 94.75 188 SER A O 1
ATOM 1535 N N . GLU A 1 189 ? -15.956 6.117 15.605 1.00 94.81 189 GLU A N 1
ATOM 1536 C CA . GLU A 1 189 ? -15.214 4.876 15.359 1.00 94.81 189 GLU A CA 1
ATOM 1537 C C . GLU A 1 189 ? -16.157 3.718 15.005 1.00 94.81 189 GLU A C 1
ATOM 1539 O O . GLU A 1 189 ? -15.957 3.037 14.002 1.00 94.81 189 GLU A O 1
ATOM 1544 N N . SER A 1 190 ? -17.248 3.539 15.755 1.00 94.94 190 SER A N 1
ATOM 1545 C CA . SER A 1 190 ? -18.251 2.507 15.460 1.00 94.94 190 SER A CA 1
ATOM 1546 C C . SER A 1 190 ? -18.906 2.700 14.086 1.00 94.94 190 SER A C 1
ATOM 1548 O O . SER A 1 190 ? -19.162 1.728 13.369 1.00 94.94 190 SER A O 1
ATOM 1550 N N . ALA A 1 191 ? -19.181 3.950 13.696 1.00 95.94 191 ALA A N 1
ATOM 1551 C CA . ALA A 1 191 ? -19.710 4.271 12.374 1.00 95.94 191 ALA A CA 1
ATOM 1552 C C . ALA A 1 191 ? -18.687 3.971 11.266 1.00 95.94 191 ALA A C 1
ATOM 1554 O O . ALA A 1 191 ? -19.056 3.373 10.252 1.00 95.94 191 ALA A O 1
ATOM 1555 N N . PHE A 1 192 ? -17.415 4.302 11.494 1.00 96.06 192 PHE A N 1
ATOM 1556 C CA . PHE A 1 192 ? -16.308 4.007 10.589 1.00 96.06 192 PHE A CA 1
ATOM 1557 C C . PHE A 1 192 ? -16.118 2.504 10.386 1.00 96.06 192 PHE A C 1
ATOM 1559 O O . PHE A 1 192 ? -16.166 2.039 9.247 1.00 96.06 192 PHE A O 1
ATOM 1566 N N . ILE A 1 193 ? -16.041 1.720 11.469 1.00 95.06 193 ILE A N 1
ATOM 1567 C CA . ILE A 1 193 ? -15.968 0.248 11.417 1.00 95.06 193 ILE A CA 1
ATOM 1568 C C . ILE A 1 193 ? -17.122 -0.313 10.582 1.00 95.06 193 ILE A C 1
ATOM 1570 O O . ILE A 1 193 ? -16.915 -1.170 9.725 1.00 95.06 193 ILE A O 1
ATOM 1574 N N . LYS A 1 194 ? -18.347 0.190 10.781 1.00 94.56 194 LYS A N 1
ATOM 1575 C CA . LYS A 1 194 ? -19.521 -0.261 10.023 1.00 94.56 194 LYS A CA 1
ATOM 1576 C C . LYS A 1 194 ? -19.401 0.041 8.527 1.00 94.56 194 LYS A C 1
ATOM 1578 O O . LYS A 1 194 ? -19.832 -0.784 7.724 1.00 94.56 194 LYS A O 1
ATOM 1583 N N . LYS A 1 195 ? -18.859 1.201 8.137 1.00 95.31 195 LYS A N 1
ATOM 1584 C CA . LYS A 1 195 ? -18.657 1.545 6.719 1.00 95.31 195 LYS A CA 1
ATOM 1585 C C . LYS A 1 195 ? -17.545 0.704 6.084 1.00 95.31 195 LYS A C 1
ATOM 1587 O O . LYS A 1 195 ? -17.763 0.167 5.002 1.00 95.31 195 LYS A O 1
ATOM 1592 N N . VAL A 1 196 ? -16.426 0.489 6.778 1.00 94.88 196 VAL A N 1
ATOM 1593 C CA . VAL A 1 196 ? -15.349 -0.415 6.324 1.00 94.88 196 VAL A CA 1
ATOM 1594 C C . VAL A 1 196 ? -15.869 -1.850 6.171 1.00 94.88 196 VAL A C 1
ATOM 1596 O O . VAL A 1 196 ? -15.651 -2.483 5.140 1.00 94.88 196 VAL A O 1
ATOM 1599 N N . ALA A 1 197 ? -16.645 -2.350 7.137 1.00 92.81 197 ALA A N 1
ATOM 1600 C CA . ALA A 1 197 ? -17.202 -3.703 7.102 1.00 92.81 197 ALA A CA 1
ATOM 1601 C C . ALA A 1 197 ? -18.131 -3.953 5.901 1.00 92.81 197 ALA A C 1
ATOM 1603 O O . ALA A 1 197 ? -18.176 -5.069 5.389 1.00 92.81 197 ALA A O 1
ATOM 1604 N N . LYS A 1 198 ? -18.835 -2.928 5.396 1.00 93.00 198 LYS A N 1
ATOM 1605 C CA . LYS A 1 198 ? -19.650 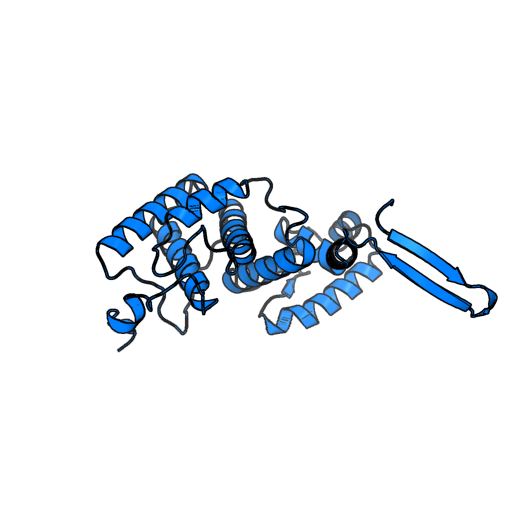-3.058 4.173 1.00 93.00 198 LYS A CA 1
ATOM 1606 C C . LYS A 1 198 ? -18.813 -3.398 2.939 1.00 93.00 198 LYS A C 1
ATOM 1608 O O . LYS A 1 198 ? -19.299 -4.112 2.069 1.00 93.00 198 LYS A O 1
ATOM 1613 N N . GLN A 1 199 ? -17.570 -2.921 2.878 1.00 93.06 199 GLN A N 1
ATOM 1614 C CA . GLN A 1 199 ? -16.638 -3.228 1.788 1.00 93.06 199 GLN A CA 1
ATOM 1615 C C . GLN A 1 199 ? -16.012 -4.628 1.934 1.00 93.06 199 GLN A C 1
ATOM 1617 O O . GLN A 1 199 ? -15.433 -5.165 0.987 1.00 93.06 199 GLN A O 1
ATOM 1622 N N . LEU A 1 200 ? -16.152 -5.246 3.114 1.00 91.19 200 LEU A N 1
ATOM 1623 C CA . LEU A 1 200 ? -15.488 -6.482 3.523 1.00 91.19 200 LEU A CA 1
ATOM 1624 C C . LEU A 1 200 ? -16.476 -7.462 4.206 1.00 91.19 200 LEU A C 1
ATOM 1626 O O . LEU A 1 200 ? -16.294 -7.806 5.377 1.00 91.19 200 LEU A O 1
ATOM 1630 N N . PRO A 1 201 ? -17.513 -7.954 3.499 1.00 79.50 201 PRO A N 1
ATOM 1631 C CA . PRO A 1 201 ? -18.651 -8.658 4.109 1.00 79.50 201 PRO A CA 1
ATOM 1632 C C . PRO A 1 201 ? -18.309 -9.993 4.792 1.00 79.50 201 PRO A C 1
ATOM 1634 O O . PRO A 1 201 ? -19.056 -10.441 5.655 1.00 79.50 201 PRO A O 1
ATOM 1637 N N . ASN A 1 202 ? -17.185 -10.621 4.438 1.00 83.38 202 ASN A N 1
ATOM 1638 C CA . ASN A 1 202 ? -16.796 -11.947 4.938 1.00 83.38 202 ASN A CA 1
ATOM 1639 C C . ASN A 1 202 ? -15.766 -11.896 6.080 1.00 83.38 202 ASN A C 1
ATOM 1641 O O . ASN A 1 202 ? -15.121 -12.902 6.371 1.00 83.38 202 ASN A O 1
ATOM 1645 N N . ARG A 1 203 ? -15.548 -10.729 6.698 1.00 85.31 203 ARG A N 1
ATOM 1646 C CA . ARG A 1 203 ? -14.528 -10.551 7.741 1.00 85.31 203 ARG A CA 1
ATOM 1647 C C . ARG A 1 203 ? -15.094 -10.695 9.148 1.00 85.31 203 ARG A C 1
ATOM 1649 O O . ARG A 1 203 ? -16.192 -10.231 9.446 1.00 85.31 203 ARG A O 1
ATOM 1656 N N . ASN A 1 204 ? -14.296 -11.281 10.041 1.00 86.94 204 ASN A N 1
ATOM 1657 C CA . ASN A 1 204 ? -14.618 -11.337 11.461 1.00 86.94 204 ASN A CA 1
ATOM 1658 C C . ASN A 1 204 ? -14.531 -9.934 12.084 1.00 86.94 204 ASN A C 1
ATOM 1660 O O . ASN A 1 204 ? -13.618 -9.160 11.797 1.00 86.94 204 ASN A O 1
ATOM 1664 N N . TYR A 1 205 ? -15.447 -9.638 13.004 1.00 85.69 205 TYR A N 1
ATOM 1665 C CA . TYR A 1 205 ? -15.478 -8.398 13.770 1.00 85.69 205 TYR A CA 1
ATOM 1666 C C . TYR A 1 205 ? -14.147 -8.086 14.474 1.00 85.69 205 TYR A C 1
ATOM 1668 O O . TYR A 1 205 ? -13.683 -6.953 14.411 1.00 85.69 205 TYR A O 1
ATOM 1676 N N . LYS A 1 206 ? -13.484 -9.078 15.090 1.00 87.31 206 LYS A N 1
ATOM 1677 C CA . LYS A 1 206 ? -12.199 -8.853 15.788 1.00 87.31 206 LYS A CA 1
ATOM 1678 C C . LYS A 1 206 ? -11.109 -8.335 14.840 1.00 87.31 206 LYS A C 1
ATOM 1680 O O . LYS A 1 206 ? -10.395 -7.395 15.174 1.00 87.31 206 LYS A O 1
ATOM 1685 N N . GLU A 1 207 ? -10.997 -8.944 13.664 1.00 87.81 207 GLU A N 1
ATOM 1686 C CA . GLU A 1 207 ? -10.014 -8.572 12.639 1.00 87.81 207 GLU A CA 1
ATOM 1687 C C . GLU A 1 207 ? -10.341 -7.206 12.029 1.00 87.81 207 GLU A C 1
ATOM 1689 O O . GLU A 1 207 ? -9.441 -6.401 11.786 1.00 87.81 207 GLU A O 1
ATOM 1694 N N . MET A 1 208 ? -11.6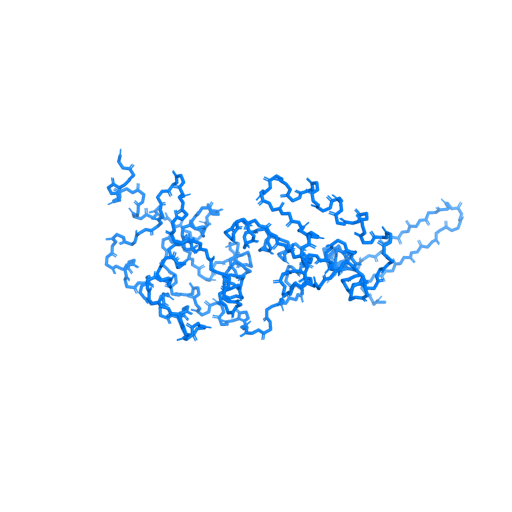34 -6.926 11.833 1.00 89.12 208 MET A N 1
ATOM 1695 C CA . MET A 1 208 ? -12.130 -5.643 11.336 1.00 89.12 208 MET A CA 1
ATOM 1696 C C . MET A 1 208 ? -11.772 -4.499 12.283 1.00 89.12 208 MET A C 1
ATOM 1698 O O . MET A 1 208 ? -11.259 -3.466 11.850 1.00 89.12 208 MET A O 1
ATOM 1702 N N . THR A 1 209 ? -12.012 -4.695 13.580 1.00 90.12 209 THR A N 1
ATOM 1703 C CA . THR A 1 209 ? -11.689 -3.714 14.617 1.00 90.12 209 THR A CA 1
ATOM 1704 C C . THR A 1 209 ? -10.186 -3.485 14.695 1.00 90.12 209 THR A C 1
ATOM 1706 O O . THR A 1 209 ? -9.755 -2.338 14.672 1.00 90.12 209 THR A O 1
ATOM 1709 N N . TYR A 1 210 ? -9.378 -4.550 14.700 1.00 91.94 210 TYR A N 1
ATOM 1710 C CA . TYR A 1 210 ? -7.918 -4.425 14.721 1.00 91.94 210 TYR A CA 1
ATOM 1711 C C . TYR A 1 210 ? -7.376 -3.671 13.497 1.00 91.94 210 TYR A C 1
ATOM 1713 O O . TYR A 1 210 ? -6.601 -2.726 13.630 1.00 91.94 210 TYR A O 1
ATOM 1721 N N . THR A 1 211 ? -7.844 -4.027 12.298 1.00 92.25 211 THR A N 1
ATOM 1722 C CA . THR A 1 211 ? -7.456 -3.348 11.052 1.00 92.25 211 THR A CA 1
ATOM 1723 C C . THR A 1 211 ? -7.866 -1.877 11.077 1.00 92.25 211 THR A C 1
ATOM 1725 O O . THR A 1 211 ? -7.074 -1.000 10.739 1.00 92.25 211 THR A O 1
ATOM 1728 N N . THR A 1 212 ? -9.081 -1.587 11.540 1.00 94.12 212 THR A N 1
ATOM 1729 C CA . THR A 1 212 ? -9.579 -0.214 11.679 1.00 94.12 212 THR A CA 1
ATOM 1730 C C . THR A 1 212 ? -8.740 0.599 12.663 1.00 94.12 212 THR A C 1
ATOM 1732 O O . THR A 1 212 ? -8.379 1.734 12.355 1.00 94.12 212 THR A O 1
ATOM 1735 N N . GLN A 1 213 ? -8.371 0.025 13.809 1.00 94.19 213 GLN A N 1
ATOM 1736 C CA . GLN A 1 213 ? -7.489 0.678 14.777 1.00 94.19 213 GLN A CA 1
ATOM 1737 C C . GLN A 1 213 ? -6.137 1.020 14.155 1.00 94.19 213 GLN A C 1
ATOM 1739 O O . GLN A 1 213 ? -5.661 2.141 14.320 1.00 94.19 213 GLN A O 1
ATOM 1744 N N . ILE A 1 214 ? -5.540 0.110 13.381 1.00 95.56 214 ILE A N 1
ATOM 1745 C CA . ILE A 1 214 ? -4.297 0.383 12.644 1.00 95.56 214 ILE A CA 1
ATOM 1746 C C . ILE A 1 214 ? -4.484 1.532 11.650 1.00 95.56 214 ILE A C 1
ATOM 1748 O O . ILE A 1 214 ? -3.629 2.421 11.582 1.00 95.56 214 ILE A O 1
ATOM 1752 N N . ILE A 1 215 ? -5.590 1.532 10.897 1.00 95.94 215 ILE A N 1
ATOM 1753 C CA . ILE A 1 215 ? -5.888 2.588 9.925 1.00 95.94 215 ILE A CA 1
ATOM 1754 C C . ILE A 1 215 ? -5.943 3.945 10.631 1.00 95.94 215 ILE A C 1
ATOM 1756 O O . ILE A 1 215 ? -5.212 4.859 10.253 1.00 95.94 215 ILE A O 1
ATOM 1760 N N . LEU A 1 216 ? -6.753 4.060 11.685 1.00 95.06 216 LEU A N 1
ATOM 1761 C CA . LEU A 1 216 ? -6.912 5.299 12.448 1.00 95.06 216 LEU A CA 1
ATOM 1762 C C . LEU A 1 216 ? -5.587 5.746 13.076 1.00 95.06 216 LEU A C 1
ATOM 1764 O O . LEU A 1 216 ? -5.198 6.899 12.913 1.00 95.06 216 LEU A O 1
ATOM 1768 N N . SER A 1 217 ? -4.849 4.826 13.701 1.00 94.31 217 SER A N 1
ATOM 1769 C CA . SER A 1 217 ? -3.532 5.103 14.298 1.00 94.31 217 SER A CA 1
ATOM 1770 C C . SER A 1 217 ? -2.549 5.670 13.282 1.00 94.31 217 SER A C 1
ATOM 1772 O O . SER A 1 217 ? -1.818 6.616 13.568 1.00 94.31 217 SER A O 1
ATOM 1774 N N . THR A 1 218 ? -2.531 5.104 12.077 1.00 93.62 218 THR A N 1
ATOM 1775 C CA . THR A 1 218 ? -1.590 5.524 11.036 1.00 93.62 218 THR A CA 1
ATOM 1776 C C . THR A 1 218 ? -1.997 6.856 10.422 1.00 93.62 218 THR A C 1
ATOM 1778 O O . THR A 1 218 ? -1.128 7.680 10.150 1.00 93.62 218 THR A O 1
ATOM 1781 N N . ILE A 1 219 ? -3.301 7.114 10.271 1.00 92.69 219 ILE A N 1
ATOM 1782 C CA . ILE A 1 219 ? -3.797 8.433 9.861 1.00 92.69 219 ILE A CA 1
ATOM 1783 C C . ILE A 1 219 ? -3.342 9.493 10.869 1.00 92.69 219 ILE A C 1
ATOM 1785 O O . ILE A 1 219 ? -2.771 10.495 10.456 1.00 92.69 219 ILE A O 1
ATOM 1789 N N . VAL A 1 220 ? -3.469 9.250 12.179 1.00 89.50 220 VAL A N 1
ATOM 1790 C CA . VAL A 1 220 ? -2.901 10.161 13.195 1.00 89.50 220 VAL A CA 1
ATOM 1791 C C . VAL A 1 220 ? -1.396 10.334 13.012 1.00 89.50 220 VAL A C 1
ATOM 1793 O O . VAL A 1 220 ? -0.900 11.460 13.017 1.00 89.50 220 VAL A O 1
ATOM 1796 N N . ALA A 1 221 ? -0.666 9.230 12.839 1.00 89.06 221 ALA A N 1
ATOM 1797 C CA . ALA A 1 221 ? 0.791 9.232 12.735 1.00 89.06 221 ALA A CA 1
ATOM 1798 C C . ALA A 1 221 ? 1.316 9.962 11.490 1.00 89.06 221 ALA A C 1
ATOM 1800 O O . ALA A 1 221 ? 2.427 10.490 11.519 1.00 89.06 221 ALA A O 1
ATOM 1801 N N . PHE A 1 222 ? 0.528 10.059 10.415 1.00 87.50 222 PHE A N 1
ATOM 1802 C CA . PHE A 1 222 ? 0.878 10.910 9.279 1.00 87.50 222 PHE A CA 1
ATOM 1803 C C . PHE A 1 222 ? 0.991 12.391 9.677 1.00 87.50 222 PHE A C 1
ATOM 1805 O O . PHE A 1 222 ? 1.674 13.140 8.976 1.00 87.50 222 PHE A O 1
ATOM 1812 N N . GLY A 1 223 ? 0.422 12.810 10.812 1.00 74.31 223 GLY A N 1
ATOM 1813 C CA . GLY A 1 223 ? 0.769 14.040 11.530 1.00 74.31 223 GLY A CA 1
ATOM 1814 C C . GLY A 1 223 ? 0.085 15.316 11.030 1.00 74.31 223 GLY A C 1
ATOM 1815 O O . GLY A 1 223 ? -0.668 15.292 10.061 1.00 74.31 223 GLY A O 1
ATOM 1816 N N . SER A 1 224 ? 0.403 16.438 11.690 1.00 65.62 224 SER A N 1
ATOM 1817 C CA . SER A 1 224 ? -0.050 17.834 11.504 1.00 65.62 224 SER A CA 1
ATOM 1818 C C . SER A 1 224 ? -1.037 18.092 10.360 1.00 65.62 224 SER A C 1
ATOM 1820 O O . SER A 1 224 ? -0.659 18.543 9.278 1.00 65.62 224 SER A O 1
ATOM 1822 N N . TYR A 1 225 ? -2.312 17.819 10.619 1.00 78.06 225 TYR A N 1
ATOM 1823 C CA . TYR A 1 225 ? -3.420 18.238 9.768 1.00 78.06 225 TYR A CA 1
ATOM 1824 C C . TYR A 1 225 ? -3.836 19.646 10.181 1.00 78.06 225 TYR A C 1
ATOM 1826 O O . TYR A 1 225 ? -4.208 19.855 11.334 1.00 78.06 225 TYR A O 1
ATOM 1834 N N . SER A 1 226 ? -3.809 20.604 9.254 1.00 75.69 226 SER A N 1
ATOM 1835 C CA . SER A 1 226 ? -4.261 21.974 9.531 1.00 75.69 226 SER A CA 1
ATOM 1836 C C . SER A 1 226 ? -5.741 22.013 9.924 1.00 75.69 226 SER A C 1
ATOM 1838 O O . SER A 1 226 ? -6.164 22.856 10.709 1.00 75.69 226 SER A O 1
ATOM 1840 N N . SER A 1 227 ? -6.519 21.037 9.450 1.00 78.62 227 SER A N 1
ATOM 1841 C CA . SER A 1 227 ? -7.925 20.864 9.810 1.00 78.62 227 SER A CA 1
ATOM 1842 C C . SER A 1 227 ? -8.182 20.307 11.214 1.00 78.62 227 SER A C 1
ATOM 1844 O O . SER A 1 227 ? -9.344 20.241 11.616 1.00 78.62 227 SER A O 1
ATOM 1846 N N . ILE A 1 228 ? -7.158 19.848 11.939 1.00 81.88 228 ILE A N 1
ATOM 1847 C CA . ILE A 1 228 ? -7.304 19.247 13.270 1.00 81.88 228 ILE A CA 1
ATOM 1848 C C . ILE A 1 228 ? -6.860 20.263 14.323 1.00 81.88 228 ILE A C 1
ATOM 1850 O O . ILE A 1 228 ? -5.677 20.497 14.540 1.00 81.88 228 ILE A O 1
ATOM 1854 N N . GLU A 1 229 ? -7.842 20.879 14.980 1.00 75.38 229 GLU A N 1
ATOM 1855 C CA . GLU A 1 229 ? -7.627 21.981 15.931 1.00 75.38 229 GLU A CA 1
ATOM 1856 C C . GLU A 1 229 ? -7.141 21.525 17.313 1.00 75.38 229 GLU A C 1
ATOM 1858 O O . GLU A 1 229 ? -6.631 22.333 18.088 1.00 75.38 229 GLU A O 1
ATOM 1863 N N . LYS A 1 230 ? -7.348 20.250 17.660 1.00 80.88 230 LYS A N 1
ATOM 1864 C CA . LYS A 1 230 ? -7.039 19.701 18.983 1.00 80.88 230 LYS A CA 1
ATOM 1865 C C . LYS A 1 230 ? -6.377 18.340 18.854 1.00 80.88 230 LYS A C 1
ATOM 1867 O O . LYS A 1 230 ? -6.760 17.537 18.009 1.00 80.88 230 LYS A O 1
ATOM 1872 N N . MET A 1 231 ? -5.410 18.094 19.729 1.00 82.38 231 MET A N 1
ATOM 1873 C CA . MET A 1 231 ? -4.761 16.796 19.876 1.00 82.38 231 MET A CA 1
ATOM 1874 C C . MET A 1 231 ? -5.798 15.724 20.261 1.00 82.38 231 MET A C 1
ATOM 1876 O O . MET A 1 231 ? -6.638 16.011 21.119 1.00 82.38 231 MET A O 1
ATOM 1880 N N . PRO A 1 232 ? -5.760 14.520 19.655 1.00 85.62 232 PRO A N 1
ATOM 1881 C CA . PRO A 1 232 ? -6.661 13.430 20.012 1.00 85.62 232 PRO A CA 1
ATOM 1882 C C . PRO A 1 232 ? -6.672 13.128 21.505 1.00 85.62 232 PRO A C 1
ATOM 1884 O O . PRO A 1 232 ? -5.615 13.039 22.133 1.00 85.62 232 PRO A O 1
ATOM 1887 N N . SER A 1 233 ? -7.873 12.895 22.034 1.00 84.69 233 SER A N 1
ATOM 1888 C CA . SER A 1 233 ? -8.102 12.545 23.441 1.00 84.69 233 SER A CA 1
ATOM 1889 C C . SER A 1 233 ? -7.309 11.326 23.902 1.00 84.69 233 SER A C 1
ATOM 1891 O O . SER A 1 233 ? -6.800 11.307 25.019 1.00 84.69 233 SER A O 1
ATOM 1893 N N . PHE A 1 234 ? -7.121 10.366 22.997 1.00 87.62 234 PHE A N 1
ATOM 1894 C CA . PHE A 1 234 ? -6.245 9.207 23.149 1.00 87.62 234 PHE A CA 1
ATOM 1895 C C . PHE A 1 234 ? -4.892 9.536 23.800 1.00 87.62 234 PHE A C 1
ATOM 1897 O O . PHE A 1 234 ? -4.492 8.864 24.741 1.00 87.62 234 PHE A O 1
ATOM 1904 N N . PHE A 1 235 ? -4.209 10.604 23.377 1.00 85.25 235 PHE A N 1
ATOM 1905 C CA . PHE A 1 235 ? -2.845 10.870 23.842 1.00 85.25 235 PHE A CA 1
ATOM 1906 C C . PHE A 1 235 ? -2.720 11.306 25.307 1.00 85.25 235 PHE A C 1
ATOM 1908 O O . PHE A 1 235 ? -1.613 11.304 25.834 1.00 85.25 235 PHE A O 1
ATOM 1915 N N . TYR A 1 236 ? -3.808 11.738 25.943 1.00 86.62 236 TYR A N 1
ATOM 1916 C CA . TYR A 1 236 ? -3.795 12.214 27.332 1.00 86.62 236 TYR A CA 1
ATOM 1917 C C . TYR A 1 236 ? -4.852 11.534 28.212 1.00 86.62 236 TYR A C 1
ATOM 1919 O O . TYR A 1 236 ? -5.019 11.914 29.368 1.00 86.62 236 TYR A O 1
ATOM 1927 N N . MET A 1 237 ? -5.596 10.566 27.667 1.00 83.50 237 MET A N 1
ATOM 1928 C CA . MET A 1 237 ? -6.604 9.786 28.396 1.00 83.50 237 MET A CA 1
ATOM 1929 C C . MET A 1 237 ? -6.384 8.272 28.295 1.00 83.50 237 MET A C 1
ATOM 1931 O O . MET A 1 237 ? -7.151 7.526 28.902 1.00 83.50 237 MET A O 1
ATOM 1935 N N . ASP A 1 238 ? -5.424 7.796 27.497 1.00 80.62 238 ASP A N 1
ATOM 1936 C CA . ASP A 1 238 ? -5.107 6.369 27.428 1.00 80.62 238 ASP A CA 1
ATOM 1937 C C . ASP A 1 238 ? -4.044 5.994 28.466 1.00 80.62 238 ASP A C 1
ATOM 1939 O O . ASP A 1 238 ? -2.907 6.454 28.399 1.00 80.62 238 ASP A O 1
ATOM 1943 N N . GLU A 1 239 ? -4.421 5.113 29.392 1.00 76.88 239 GLU A N 1
ATOM 1944 C CA . GLU A 1 239 ? -3.557 4.567 30.446 1.00 76.88 239 GLU A CA 1
ATOM 1945 C C . GLU A 1 239 ? -2.318 3.834 29.891 1.00 76.88 239 GLU A C 1
ATOM 1947 O O . GLU A 1 239 ? -1.345 3.644 30.609 1.00 76.88 239 GLU A O 1
ATOM 1952 N N . GLN A 1 240 ? -2.317 3.413 28.618 1.00 76.00 240 GLN A N 1
ATOM 1953 C CA . GLN A 1 240 ? -1.142 2.798 27.978 1.00 76.00 240 GLN A CA 1
ATOM 1954 C C . GLN A 1 240 ? -0.032 3.799 27.626 1.00 76.00 240 GLN A C 1
ATOM 1956 O O . GLN A 1 240 ? 1.050 3.377 27.212 1.00 76.00 240 GLN A O 1
ATOM 1961 N N . LEU A 1 241 ? -0.317 5.101 27.705 1.00 71.94 241 LEU A N 1
ATOM 1962 C CA . LEU A 1 241 ? 0.613 6.183 27.377 1.00 71.94 241 LEU A CA 1
ATOM 1963 C C . LEU A 1 241 ? 1.160 6.912 28.617 1.00 71.94 241 LEU A C 1
ATOM 1965 O O . LEU A 1 241 ? 1.956 7.838 28.445 1.00 71.94 241 LEU A O 1
ATOM 1969 N N . GLU A 1 242 ? 0.748 6.507 29.825 1.00 60.03 242 GLU A N 1
ATOM 1970 C CA . GLU A 1 242 ? 1.329 6.941 31.110 1.00 60.03 242 GLU A CA 1
ATOM 1971 C C . GLU A 1 242 ? 2.651 6.216 31.417 1.00 60.03 242 GLU A C 1
ATOM 1973 O O . GLU A 1 242 ? 3.590 6.899 31.893 1.00 60.03 242 GLU A O 1
#

Sequence (242 aa):
YKAFSIVHSAPNLSYTLKISDNCSIQLIINAYIRESPKFQILETLLLASFPNLQVLANEVHVSYSGIKKEIKELNEELRERNLSISTGSQVEITGDEFSLRIFYTFLFLVAYSGDRWPFSFVQYDEITDILESCPKEIYRANSIDKAMMIHYYVGMHLLRDRMNCQIDTTRQFKVALYKACTEESKKSESAFIKKVAKQLPNRNYKEMTYTTQIILSTIVAFGSYSSIEKMPSFFYMDEQLE

Organism: Listeria monocytogenes (NCBI:txid1639)